Protein AF-A0A645BHZ6-F1 (afdb_monomer_lite)

Structure (mmCIF, N/CA/C/O backbone):
data_AF-A0A645BHZ6-F1
#
_entry.id   AF-A0A645BHZ6-F1
#
loop_
_atom_site.group_PDB
_atom_site.id
_atom_site.type_symbol
_atom_site.label_atom_id
_atom_site.label_alt_id
_atom_site.label_comp_id
_atom_site.label_asym_id
_atom_site.label_entity_id
_atom_site.label_seq_id
_atom_site.pdbx_PDB_ins_code
_atom_site.Cartn_x
_atom_site.Cartn_y
_atom_site.Cartn_z
_atom_site.occupancy
_atom_site.B_iso_or_equiv
_atom_site.auth_seq_id
_atom_site.auth_comp_id
_atom_site.auth_asym_id
_atom_site.auth_atom_id
_atom_site.pdbx_PDB_model_num
ATOM 1 N N . MET A 1 1 ? -2.224 8.782 -6.705 1.00 90.38 1 MET A N 1
ATOM 2 C CA . MET A 1 1 ? -3.698 8.756 -6.852 1.00 90.38 1 MET A CA 1
ATOM 3 C C . MET A 1 1 ? -4.355 9.277 -5.586 1.00 90.38 1 MET A C 1
ATOM 5 O O . MET A 1 1 ? -3.813 9.060 -4.504 1.00 90.38 1 MET A O 1
ATOM 9 N N . THR A 1 2 ? -5.483 9.970 -5.728 1.00 96.31 2 THR A N 1
ATOM 10 C CA . THR A 1 2 ? -6.276 10.497 -4.608 1.00 96.31 2 THR A CA 1
ATOM 11 C C . THR A 1 2 ? -7.306 9.460 -4.171 1.00 96.31 2 THR A C 1
ATOM 13 O O . THR A 1 2 ? -8.053 8.956 -5.004 1.00 96.31 2 THR A O 1
ATOM 16 N N . VAL A 1 3 ? -7.321 9.147 -2.876 1.00 96.69 3 VAL A N 1
ATOM 17 C CA . VAL A 1 3 ? -8.318 8.286 -2.220 1.00 96.69 3 VAL A CA 1
ATOM 18 C C . VAL A 1 3 ? -9.524 9.124 -1.801 1.00 96.69 3 VAL A C 1
ATOM 20 O O . VAL A 1 3 ? -10.658 8.746 -2.071 1.00 96.69 3 VAL A O 1
ATOM 23 N N . ASP A 1 4 ? -9.265 10.280 -1.184 1.00 95.88 4 ASP A N 1
ATOM 24 C CA . ASP A 1 4 ? -10.286 11.215 -0.707 1.00 95.88 4 ASP A CA 1
ATOM 25 C C . ASP A 1 4 ? -9.874 12.661 -1.035 1.00 95.88 4 ASP A C 1
ATOM 27 O O . ASP A 1 4 ? -8.911 13.166 -0.457 1.00 95.88 4 ASP A O 1
ATOM 31 N N . PRO A 1 5 ? -10.579 13.368 -1.933 1.00 95.19 5 PRO A N 1
ATOM 32 C CA . PRO A 1 5 ? -10.293 14.770 -2.234 1.00 95.19 5 PRO A CA 1
ATOM 33 C C . PRO A 1 5 ? -10.401 15.714 -1.025 1.00 95.19 5 PRO A C 1
ATOM 35 O O . PRO A 1 5 ? -9.791 16.782 -1.041 1.00 95.19 5 PRO A O 1
ATOM 38 N N . ALA A 1 6 ? -11.162 15.338 0.008 1.00 96.50 6 ALA A N 1
ATOM 39 C CA . ALA A 1 6 ? -11.290 16.069 1.268 1.00 96.50 6 ALA A CA 1
ATOM 40 C C . ALA A 1 6 ? -10.309 15.582 2.355 1.00 96.50 6 ALA A C 1
ATOM 42 O O . ALA A 1 6 ? -10.368 16.048 3.494 1.00 96.50 6 ALA A O 1
ATOM 43 N N . GLY A 1 7 ? -9.412 14.653 2.011 1.00 95.25 7 GLY A N 1
ATOM 44 C CA . GLY A 1 7 ? -8.464 14.045 2.935 1.00 95.25 7 GLY A CA 1
ATOM 45 C C . GLY A 1 7 ? -7.296 14.959 3.342 1.00 95.25 7 GLY A C 1
ATOM 46 O O . GLY A 1 7 ? -7.216 16.125 2.944 1.00 95.25 7 GLY A O 1
ATOM 47 N N . PRO A 1 8 ? -6.342 14.431 4.130 1.00 95.69 8 PRO A N 1
ATOM 48 C CA . PRO A 1 8 ? -5.216 15.201 4.658 1.00 95.69 8 PRO A CA 1
ATOM 49 C C . PRO A 1 8 ? -4.303 15.762 3.552 1.00 95.69 8 PRO A C 1
ATOM 51 O O . PRO A 1 8 ? -4.199 15.169 2.472 1.00 95.69 8 PRO A O 1
ATOM 54 N N . PRO A 1 9 ? -3.600 16.883 3.804 1.00 96.56 9 PRO A N 1
ATOM 55 C CA . PRO A 1 9 ? -2.666 17.458 2.841 1.00 96.56 9 PRO A CA 1
ATOM 56 C C . PRO A 1 9 ? -1.492 16.507 2.583 1.00 96.56 9 PRO A C 1
ATOM 58 O O . PRO A 1 9 ? -0.951 15.894 3.501 1.00 96.56 9 PRO A O 1
ATOM 61 N N . CYS A 1 10 ? -1.065 16.408 1.328 1.00 95.69 10 CYS A N 1
ATOM 62 C CA . CYS A 1 10 ? 0.053 15.569 0.914 1.00 95.69 10 CYS A CA 1
ATOM 63 C C . CYS A 1 10 ? 1.274 16.416 0.529 1.00 95.69 10 CYS A C 1
ATOM 65 O O . CYS A 1 10 ? 1.145 17.522 0.005 1.00 95.69 10 CYS A O 1
ATOM 67 N N . ARG A 1 11 ? 2.481 15.863 0.709 1.00 92.88 11 ARG A N 1
ATOM 68 C CA . ARG A 1 11 ? 3.749 16.515 0.326 1.00 92.88 11 ARG A CA 1
ATOM 69 C C . ARG A 1 11 ? 3.852 16.828 -1.169 1.00 92.88 11 ARG A C 1
ATOM 71 O O . ARG A 1 11 ? 4.583 17.737 -1.535 1.00 92.88 11 ARG A O 1
ATOM 78 N N . CYS A 1 12 ? 3.095 16.132 -2.019 1.00 95.25 12 CYS A N 1
ATOM 79 C CA . CYS A 1 12 ? 3.024 16.431 -3.450 1.00 95.25 12 CYS A CA 1
ATOM 80 C C . CYS A 1 12 ? 2.171 17.677 -3.784 1.00 95.25 12 CYS A C 1
ATOM 82 O O . CYS A 1 12 ? 1.997 17.991 -4.956 1.00 95.25 12 CYS A O 1
ATOM 84 N N . GLY A 1 13 ? 1.572 18.344 -2.786 1.00 95.50 13 GLY A N 1
ATOM 85 C CA . GLY A 1 13 ? 0.715 19.527 -2.952 1.00 95.50 13 GLY A CA 1
ATOM 86 C C . GLY A 1 13 ? -0.782 19.237 -3.131 1.00 95.50 13 GLY A C 1
ATOM 87 O O . GLY A 1 13 ? -1.584 20.167 -3.132 1.00 95.50 13 GLY A O 1
ATOM 88 N N . SER A 1 14 ? -1.175 17.966 -3.258 1.00 96.12 14 SER A N 1
ATOM 89 C CA . SER A 1 14 ? -2.582 17.541 -3.351 1.00 96.12 14 SER A CA 1
ATOM 90 C C . SER A 1 14 ? -3.166 17.164 -1.976 1.00 96.12 14 SER A C 1
ATOM 92 O O . SER A 1 14 ? -2.503 17.315 -0.950 1.00 96.12 14 SER A O 1
ATOM 94 N N . HIS A 1 15 ? -4.404 16.664 -1.951 1.00 97.56 15 HIS A N 1
ATOM 95 C CA . HIS A 1 15 ? -5.125 16.222 -0.752 1.00 97.56 15 HIS A CA 1
ATOM 96 C C . HIS A 1 15 ? -5.563 14.758 -0.870 1.00 97.56 15 HIS A C 1
ATOM 98 O O . HIS A 1 15 ? -5.854 14.269 -1.965 1.00 97.56 15 HIS A O 1
ATOM 104 N N . GLY A 1 16 ? -5.530 14.059 0.269 1.00 96.75 16 GLY A N 1
ATOM 105 C CA . GLY A 1 16 ? -5.897 12.654 0.448 1.00 96.75 16 GLY A CA 1
ATOM 106 C C . GLY A 1 16 ? -5.300 11.708 -0.585 1.00 96.75 16 GLY A C 1
ATOM 107 O O . GLY A 1 16 ? -5.967 10.793 -1.068 1.00 96.75 16 GLY A O 1
ATOM 108 N N . CYS A 1 17 ? -4.031 11.922 -0.930 1.00 98.06 17 CYS A N 1
ATOM 109 C CA . CYS A 1 17 ? -3.251 10.961 -1.699 1.00 98.06 17 CYS A CA 1
ATOM 110 C C . CYS A 1 17 ? -3.165 9.624 -0.958 1.00 98.06 17 CYS A C 1
ATOM 112 O O . CYS A 1 17 ? -3.096 9.608 0.267 1.00 98.06 17 CYS A O 1
ATOM 114 N N . LEU A 1 18 ? -3.072 8.520 -1.700 1.00 97.56 18 LEU A N 1
ATOM 115 C CA . LEU A 1 18 ? -2.921 7.175 -1.135 1.00 97.56 18 LEU A CA 1
ATOM 116 C C . LEU A 1 18 ? -1.768 7.069 -0.117 1.00 97.56 18 LEU A C 1
ATOM 118 O O . LEU A 1 18 ? -1.942 6.464 0.936 1.00 97.56 18 LEU A O 1
ATOM 122 N N . GLU A 1 19 ? -0.645 7.748 -0.373 1.00 97.12 19 GLU A N 1
ATOM 123 C CA . GLU A 1 19 ? 0.502 7.852 0.547 1.00 97.12 19 GLU A CA 1
ATOM 124 C C . GLU A 1 19 ? 0.103 8.311 1.960 1.00 97.12 19 GLU A C 1
ATOM 126 O O . GLU A 1 19 ? 0.707 7.905 2.944 1.00 97.12 19 GLU A O 1
ATOM 131 N N . GLN A 1 20 ? -0.940 9.136 2.090 1.00 97.44 20 GLN A N 1
ATOM 132 C CA . GLN A 1 20 ? -1.406 9.609 3.394 1.00 97.44 20 GLN A CA 1
ATOM 133 C C . GLN A 1 20 ? -2.133 8.544 4.223 1.00 97.44 20 GLN A C 1
ATOM 135 O O . GLN A 1 20 ? -2.405 8.798 5.392 1.00 97.44 20 GLN A O 1
ATOM 140 N N . TYR A 1 21 ? -2.419 7.379 3.646 1.00 96.81 21 TYR A N 1
ATOM 141 C CA . TYR A 1 21 ? -3.101 6.267 4.306 1.00 96.81 21 TYR A CA 1
ATOM 142 C C . TYR A 1 21 ? -2.190 5.048 4.449 1.00 96.81 21 TYR A C 1
ATOM 144 O O . TYR A 1 21 ? -2.203 4.398 5.487 1.00 96.81 21 TYR A O 1
ATOM 152 N N . ILE A 1 22 ? -1.384 4.757 3.423 1.00 96.56 22 ILE A N 1
ATOM 153 C CA . ILE A 1 22 ? -0.536 3.553 3.383 1.00 96.56 22 ILE A CA 1
ATOM 154 C C . ILE A 1 22 ? 0.952 3.844 3.572 1.00 96.56 22 ILE A C 1
ATOM 156 O O . ILE A 1 22 ? 1.738 2.918 3.750 1.00 96.56 22 ILE A O 1
ATOM 160 N N . GLY A 1 23 ? 1.357 5.114 3.498 1.00 95.00 23 GLY A N 1
ATOM 161 C CA . GLY A 1 23 ? 2.746 5.505 3.683 1.00 95.00 23 GLY A CA 1
ATOM 162 C C . GLY A 1 23 ? 3.202 5.175 5.095 1.00 95.00 23 GLY A C 1
ATOM 163 O O . GLY A 1 23 ? 2.457 5.400 6.051 1.00 95.00 23 GLY A O 1
ATOM 164 N N . ARG A 1 24 ? 4.438 4.685 5.247 1.00 95.50 24 ARG A N 1
ATOM 165 C CA . ARG A 1 24 ? 4.989 4.231 6.537 1.00 95.50 24 ARG A CA 1
ATOM 166 C C . ARG A 1 24 ? 4.704 5.217 7.672 1.00 95.50 24 ARG A C 1
ATOM 168 O O . ARG A 1 24 ? 4.192 4.834 8.718 1.00 95.50 24 ARG A O 1
ATOM 175 N N . HIS A 1 25 ? 4.999 6.499 7.457 1.00 94.81 25 HIS A N 1
ATOM 176 C CA . HIS A 1 25 ? 4.782 7.534 8.468 1.00 94.81 25 HIS A CA 1
ATOM 177 C C . HIS A 1 25 ? 3.302 7.689 8.845 1.00 94.81 25 HIS A C 1
ATOM 179 O O . HIS A 1 25 ? 2.970 7.763 10.026 1.00 94.81 25 HIS A O 1
ATOM 185 N N . SER A 1 26 ? 2.415 7.735 7.851 1.00 96.19 26 SER A N 1
ATOM 186 C CA . SER A 1 26 ? 0.974 7.869 8.068 1.00 96.19 26 SER A CA 1
ATOM 187 C C . SER A 1 26 ? 0.386 6.663 8.784 1.00 96.19 26 SER A C 1
ATOM 189 O O . SER A 1 26 ? -0.409 6.826 9.706 1.00 96.19 26 SER A O 1
ATOM 191 N N . LEU A 1 27 ? 0.825 5.467 8.404 1.00 96.75 27 LEU A N 1
ATOM 192 C CA . LEU A 1 27 ? 0.370 4.215 8.982 1.00 96.75 27 LEU A CA 1
ATOM 193 C C . LEU A 1 27 ? 0.796 4.086 10.452 1.00 96.75 27 LEU A C 1
ATOM 195 O O . LEU A 1 27 ? -0.032 3.813 11.319 1.00 96.75 27 LEU A O 1
ATOM 199 N N . LEU A 1 28 ? 2.070 4.361 10.755 1.00 97.94 28 LEU A N 1
ATOM 200 C CA . LEU A 1 28 ? 2.576 4.367 12.132 1.00 97.94 28 LEU A CA 1
ATOM 201 C C . LEU A 1 28 ? 1.872 5.429 12.9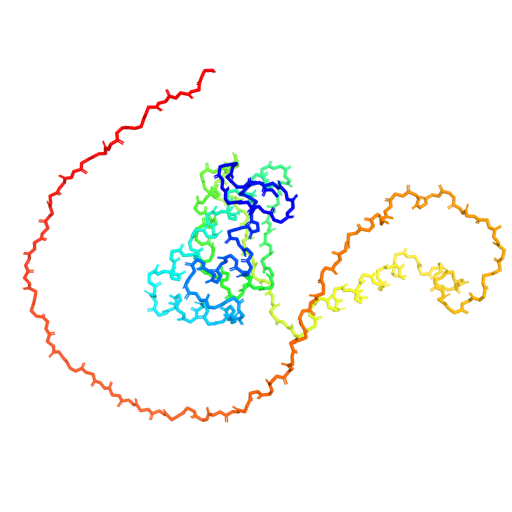81 1.00 97.94 28 LEU A C 1
ATOM 203 O O . LEU A 1 28 ? 1.469 5.148 14.108 1.00 97.94 28 LEU A O 1
ATOM 207 N N . HIS A 1 29 ? 1.672 6.630 12.435 1.00 97.62 29 HIS A N 1
ATOM 208 C CA . HIS A 1 29 ? 0.950 7.694 13.124 1.00 97.62 29 HIS A CA 1
ATOM 209 C C . HIS A 1 29 ? -0.499 7.292 13.437 1.00 97.62 29 HIS A C 1
ATOM 211 O O . HIS A 1 29 ? -0.952 7.474 14.566 1.00 97.62 29 HIS A O 1
ATOM 217 N N . ALA A 1 30 ? -1.220 6.718 12.468 1.00 97.50 30 ALA A N 1
ATOM 218 C CA . ALA A 1 30 ? -2.590 6.242 12.657 1.00 97.50 30 ALA A CA 1
ATOM 219 C C . ALA A 1 30 ? -2.686 5.143 13.729 1.00 97.50 30 ALA A C 1
ATOM 221 O O . ALA A 1 30 ? -3.650 5.113 14.487 1.00 97.50 30 ALA A O 1
ATOM 222 N N . ALA A 1 31 ? -1.655 4.304 13.853 1.00 98.00 31 ALA A N 1
ATOM 223 C CA . ALA A 1 31 ? -1.550 3.277 14.888 1.00 98.00 31 ALA A CA 1
ATOM 224 C C . ALA A 1 31 ? -1.058 3.796 16.259 1.00 98.00 31 ALA A C 1
ATOM 226 O O . ALA A 1 31 ? -0.809 3.005 17.173 1.00 98.00 31 ALA A O 1
ATOM 227 N N . GLY A 1 32 ? -0.860 5.111 16.416 1.00 97.88 32 GLY A N 1
ATOM 228 C CA . GLY A 1 32 ? -0.354 5.707 17.655 1.00 97.88 32 GLY A CA 1
ATOM 229 C C . GLY A 1 32 ? 1.096 5.322 17.972 1.00 97.88 32 GLY A C 1
ATOM 230 O O . GLY A 1 32 ? 1.472 5.224 19.144 1.00 97.88 32 GLY A O 1
ATOM 231 N N . LEU A 1 33 ? 1.905 5.054 16.944 1.00 97.94 33 LEU A N 1
ATOM 232 C CA . LEU A 1 33 ? 3.317 4.706 17.066 1.00 97.94 33 LEU A CA 1
ATOM 233 C C . LEU A 1 33 ? 4.230 5.905 16.758 1.00 97.94 33 LEU A C 1
ATOM 235 O O . LEU A 1 33 ? 3.872 6.785 15.972 1.00 97.94 33 LEU A O 1
ATOM 239 N N . PRO A 1 34 ? 5.442 5.946 17.345 1.00 97.12 34 PRO A N 1
ATOM 240 C CA . PRO A 1 34 ? 6.440 6.950 16.998 1.00 97.12 34 PRO A CA 1
ATOM 241 C C . PRO A 1 34 ? 6.803 6.922 15.500 1.00 97.12 34 PRO A C 1
ATOM 243 O O . PRO A 1 34 ? 6.889 5.838 14.923 1.00 97.12 34 PRO A O 1
ATOM 246 N N . PRO A 1 35 ? 7.149 8.070 14.882 1.00 93.06 35 PRO A N 1
ATOM 247 C CA . PRO A 1 35 ? 7.477 8.159 13.450 1.00 93.06 35 PRO A CA 1
ATOM 248 C C . PRO A 1 35 ? 8.598 7.228 12.972 1.00 93.06 35 PRO A C 1
ATOM 250 O O . PRO A 1 35 ? 8.627 6.827 11.813 1.00 93.06 35 PRO A O 1
ATOM 253 N N . ARG A 1 36 ? 9.540 6.905 13.866 1.00 94.19 36 ARG A N 1
ATOM 254 C CA . ARG A 1 36 ? 10.694 6.038 13.588 1.00 94.19 36 ARG A CA 1
ATOM 255 C C . ARG A 1 36 ? 10.489 4.586 14.018 1.00 94.19 36 ARG A C 1
ATOM 257 O O . ARG A 1 36 ? 11.428 3.803 13.926 1.00 94.19 36 ARG A O 1
ATOM 264 N N . ALA A 1 37 ? 9.298 4.218 14.489 1.00 96.56 37 ALA A N 1
ATOM 265 C CA . ALA A 1 37 ? 9.006 2.832 14.827 1.00 96.56 37 ALA A CA 1
ATOM 266 C C . ALA A 1 37 ? 9.166 1.918 13.599 1.00 96.56 37 ALA A C 1
ATOM 268 O O . ALA A 1 37 ? 9.062 2.349 12.443 1.00 96.56 37 ALA A O 1
ATOM 269 N N . SER A 1 38 ? 9.448 0.646 13.863 1.00 95.06 38 SER A N 1
ATOM 270 C CA . SER A 1 38 ? 9.468 -0.380 12.827 1.00 95.06 38 SER A CA 1
ATOM 271 C C . SER A 1 38 ? 8.041 -0.811 12.496 1.00 95.06 38 SER A C 1
ATOM 273 O O . SER A 1 38 ? 7.185 -0.880 13.380 1.00 95.06 38 SER A O 1
ATOM 275 N N . VAL A 1 39 ? 7.789 -1.170 11.238 1.00 95.69 39 VAL A N 1
ATOM 276 C CA . VAL A 1 39 ? 6.513 -1.777 10.831 1.00 95.69 39 VAL A CA 1
ATOM 277 C C . VAL A 1 39 ? 6.313 -3.150 11.484 1.00 95.69 39 VAL A C 1
ATOM 279 O O . VAL A 1 39 ? 5.182 -3.545 11.740 1.00 95.69 39 VAL A O 1
ATOM 282 N N . HIS A 1 40 ? 7.384 -3.823 11.914 1.00 96.62 40 HIS A N 1
ATOM 283 C CA . HIS A 1 40 ? 7.270 -5.015 12.760 1.00 96.62 40 HIS A CA 1
ATOM 284 C C . HIS A 1 40 ? 6.649 -4.718 14.132 1.00 96.62 40 HIS A C 1
ATOM 286 O O . HIS A 1 40 ? 5.906 -5.536 14.665 1.00 96.62 40 HIS A O 1
ATOM 292 N N . THR A 1 41 ? 6.899 -3.534 14.704 1.00 98.00 41 THR A N 1
ATOM 293 C CA . THR A 1 41 ? 6.239 -3.111 15.949 1.00 98.00 41 THR A CA 1
ATOM 294 C C . THR A 1 41 ? 4.744 -2.893 15.731 1.00 98.00 41 THR A C 1
ATOM 296 O O . THR A 1 41 ? 3.944 -3.229 16.601 1.00 98.00 41 THR A O 1
ATOM 299 N N . LEU A 1 42 ? 4.364 -2.352 14.569 1.00 98.31 42 LEU A N 1
ATOM 300 C CA . LEU A 1 42 ? 2.962 -2.251 14.172 1.00 98.31 42 LEU A CA 1
ATOM 301 C C . LEU A 1 42 ? 2.329 -3.636 14.043 1.00 98.31 42 LEU A C 1
ATOM 303 O O . LEU A 1 42 ? 1.287 -3.867 14.649 1.00 98.31 42 LEU A O 1
ATOM 307 N N . LEU A 1 43 ? 2.974 -4.552 13.317 1.00 98.38 43 LEU A N 1
ATOM 308 C CA . LEU A 1 43 ? 2.488 -5.920 13.148 1.00 98.38 43 LEU A CA 1
ATOM 309 C C . LEU A 1 43 ? 2.240 -6.596 14.501 1.00 98.38 43 LEU A C 1
ATOM 311 O O . LEU A 1 43 ? 1.138 -7.073 14.738 1.00 98.38 43 LEU A O 1
ATOM 315 N N . GLY A 1 44 ? 3.200 -6.525 15.429 1.00 98.44 44 GLY A N 1
ATOM 316 C CA . GLY A 1 44 ? 3.030 -7.106 16.763 1.00 98.44 44 GLY A CA 1
ATOM 317 C C . GLY A 1 44 ? 1.829 -6.538 17.534 1.00 98.44 44 GLY A C 1
ATOM 318 O O . GLY A 1 44 ? 1.166 -7.272 18.261 1.00 98.44 44 GLY A O 1
ATOM 319 N N . ARG A 1 45 ? 1.492 -5.251 17.349 1.00 98.44 45 ARG A N 1
ATOM 320 C CA . ARG A 1 45 ? 0.279 -4.657 17.942 1.00 98.44 45 ARG A CA 1
ATOM 321 C C . ARG A 1 45 ? -1.006 -5.145 17.279 1.00 98.44 45 ARG A C 1
ATOM 323 O O . ARG A 1 45 ? -2.000 -5.363 17.971 1.00 98.44 45 ARG A O 1
ATOM 330 N N . VAL A 1 46 ? -0.992 -5.312 15.958 1.00 98.50 46 VAL A N 1
ATOM 331 C CA . VAL A 1 46 ? -2.130 -5.862 15.207 1.00 98.50 46 VAL A CA 1
ATOM 332 C C . VAL A 1 46 ? -2.395 -7.298 15.651 1.00 98.50 46 VAL A C 1
ATOM 334 O O . VAL A 1 46 ? -3.525 -7.631 15.996 1.00 98.50 46 VAL A O 1
ATOM 337 N N . GLU A 1 47 ? -1.350 -8.120 15.738 1.00 98.25 47 GLU A N 1
ATOM 338 C CA . GLU A 1 47 ? -1.433 -9.512 16.194 1.00 98.25 47 GLU A CA 1
ATOM 339 C C . GLU A 1 47 ? -1.863 -9.626 17.663 1.00 98.25 47 GLU A C 1
ATOM 341 O O . GLU A 1 47 ? -2.574 -10.564 18.022 1.00 98.25 47 GLU A O 1
ATOM 346 N N . SER A 1 48 ? -1.515 -8.651 18.514 1.00 98.06 48 SER A N 1
ATOM 347 C CA . SER A 1 48 ? -2.021 -8.590 19.892 1.00 98.06 48 SER A CA 1
ATOM 348 C C . SER A 1 48 ? -3.461 -8.069 20.007 1.00 98.06 48 SER A C 1
ATOM 350 O O . SER A 1 48 ? -3.983 -7.971 21.116 1.00 98.06 48 SER A O 1
ATOM 352 N N . GLY A 1 49 ? -4.098 -7.694 18.893 1.00 98.06 49 GLY A N 1
ATOM 353 C CA . GLY A 1 49 ? -5.466 -7.180 18.868 1.00 98.06 49 GLY A CA 1
ATOM 354 C C . GLY A 1 49 ? -5.613 -5.750 19.395 1.00 98.06 49 GLY A C 1
ATOM 355 O O . GLY A 1 49 ? -6.690 -5.395 19.873 1.00 98.06 49 GLY A O 1
ATOM 356 N N . ASP A 1 50 ? -4.560 -4.923 19.332 1.00 98.56 50 ASP A N 1
ATOM 357 C CA . ASP A 1 50 ? -4.653 -3.498 19.676 1.00 98.56 50 ASP A CA 1
ATOM 358 C C . ASP A 1 50 ? -5.669 -2.816 18.739 1.00 98.56 50 ASP A C 1
ATOM 360 O O . ASP A 1 50 ? -5.427 -2.745 17.527 1.00 98.56 50 ASP A O 1
ATOM 364 N N . PRO A 1 51 ? -6.786 -2.273 19.262 1.00 98.50 51 PRO A N 1
ATOM 365 C CA . PRO A 1 51 ? -7.848 -1.725 18.424 1.00 98.50 51 PRO A CA 1
ATOM 366 C C . PRO A 1 51 ? -7.392 -0.573 17.525 1.00 98.50 51 PRO A C 1
ATOM 368 O O . PRO A 1 51 ? -7.912 -0.414 16.424 1.00 98.50 51 PRO A O 1
ATOM 371 N N . THR A 1 52 ? -6.421 0.226 17.973 1.00 98.50 52 THR A N 1
ATOM 372 C CA . THR A 1 52 ? -5.911 1.376 17.212 1.00 98.50 52 THR A CA 1
ATOM 373 C C . THR A 1 52 ? -5.064 0.896 16.039 1.00 98.50 52 THR A C 1
ATOM 375 O O . THR A 1 52 ? -5.208 1.388 14.922 1.00 98.50 52 THR A O 1
ATOM 378 N N . ALA A 1 53 ? -4.199 -0.092 16.277 1.00 98.44 53 ALA A N 1
ATOM 379 C CA . ALA A 1 53 ? -3.348 -0.667 15.240 1.00 98.44 53 ALA A CA 1
ATOM 380 C C . ALA A 1 53 ? -4.166 -1.432 14.189 1.00 98.44 53 ALA A C 1
ATOM 382 O O . ALA A 1 53 ? -3.940 -1.253 12.992 1.00 98.44 53 ALA A O 1
ATOM 383 N N . VAL A 1 54 ? -5.145 -2.230 14.631 1.00 98.62 54 VAL A N 1
ATOM 384 C CA . VAL A 1 54 ? -6.061 -2.959 13.742 1.00 98.62 54 VAL A CA 1
ATOM 385 C C . VAL A 1 54 ? -6.833 -1.982 12.856 1.00 98.62 54 VAL A C 1
ATOM 387 O O . VAL A 1 54 ? -6.779 -2.110 11.636 1.00 98.62 54 VAL A O 1
ATOM 390 N N . GLN A 1 55 ? -7.452 -0.946 13.436 1.00 98.56 55 GLN A N 1
ATOM 391 C CA . GLN A 1 55 ? -8.186 0.063 12.660 1.00 98.56 55 GLN A CA 1
ATOM 392 C C . GLN A 1 55 ? -7.293 0.804 11.658 1.00 98.56 55 GLN A C 1
ATOM 394 O O . GLN A 1 55 ? -7.733 1.099 10.548 1.00 98.56 55 GLN A O 1
ATOM 399 N N . ALA A 1 56 ? -6.041 1.099 12.019 1.00 98.38 56 ALA A N 1
ATOM 400 C CA . ALA A 1 56 ? -5.099 1.749 11.112 1.00 98.38 56 ALA A CA 1
ATOM 401 C C . ALA A 1 56 ? -4.787 0.876 9.883 1.00 98.38 56 ALA A C 1
ATOM 403 O O . ALA A 1 56 ? -4.803 1.374 8.756 1.00 98.38 56 ALA A O 1
ATOM 404 N N . VAL A 1 57 ? -4.540 -0.422 10.086 1.00 98.50 57 VAL A N 1
ATOM 405 C CA . VAL A 1 57 ? -4.253 -1.367 8.995 1.00 98.50 57 VAL A CA 1
ATOM 406 C C . VAL A 1 57 ? -5.497 -1.657 8.155 1.00 98.50 57 VAL A C 1
ATOM 408 O O . VAL A 1 57 ? -5.402 -1.677 6.928 1.00 98.50 57 VAL A O 1
ATOM 411 N N . GLU A 1 58 ? -6.670 -1.794 8.773 1.00 98.50 58 GLU A N 1
ATOM 412 C CA . GLU A 1 58 ? -7.938 -1.934 8.051 1.00 98.50 58 GLU A CA 1
ATOM 413 C C . GLU A 1 58 ? -8.205 -0.717 7.157 1.00 98.50 58 GLU A C 1
ATOM 415 O O . GLU A 1 58 ? -8.436 -0.867 5.956 1.00 98.50 58 GLU A O 1
ATOM 420 N N . ALA A 1 59 ? -8.092 0.500 7.702 1.00 98.00 59 ALA A N 1
ATOM 421 C CA . ALA A 1 59 ? -8.273 1.733 6.940 1.00 98.00 59 ALA A CA 1
ATOM 422 C C . ALA A 1 59 ? -7.272 1.853 5.778 1.00 98.00 59 ALA A C 1
ATOM 424 O O . ALA A 1 59 ? -7.645 2.268 4.677 1.00 98.00 59 ALA A O 1
ATOM 425 N N . ALA A 1 60 ? -6.016 1.453 5.993 1.00 98.06 60 ALA A N 1
ATOM 426 C CA . ALA A 1 60 ? -5.001 1.410 4.946 1.00 98.06 60 ALA A CA 1
ATOM 427 C C . ALA A 1 60 ? -5.364 0.412 3.835 1.00 98.06 60 ALA A C 1
ATOM 429 O O . ALA A 1 60 ? -5.252 0.739 2.652 1.00 98.06 60 ALA A O 1
ATOM 430 N N . GLY A 1 61 ? -5.850 -0.778 4.197 1.00 98.06 61 GLY A N 1
ATOM 431 C CA . GLY A 1 61 ? -6.293 -1.787 3.241 1.00 98.06 61 GLY A CA 1
ATOM 432 C C . GLY A 1 61 ? -7.521 -1.348 2.434 1.00 98.06 61 GLY A C 1
ATOM 433 O O . GLY A 1 61 ? -7.536 -1.534 1.218 1.00 98.06 61 GLY A O 1
ATOM 434 N N . HIS A 1 62 ? -8.490 -0.667 3.056 1.00 98.19 62 HIS A N 1
ATOM 435 C CA . HIS A 1 62 ? -9.620 -0.053 2.346 1.00 98.19 62 HIS A CA 1
ATOM 436 C C . HIS A 1 62 ? -9.169 1.065 1.387 1.00 98.19 62 HIS A C 1
ATOM 438 O O . HIS A 1 62 ? -9.587 1.131 0.228 1.00 98.19 62 HIS A O 1
ATOM 444 N N . ALA A 1 63 ? -8.261 1.939 1.823 1.00 97.94 63 ALA A N 1
ATOM 445 C CA . ALA A 1 63 ? -7.711 2.980 0.956 1.00 97.94 63 ALA A CA 1
ATOM 446 C C . ALA A 1 63 ? -6.978 2.381 -0.259 1.00 97.94 63 ALA A C 1
ATOM 448 O O . ALA A 1 63 ? -7.166 2.835 -1.394 1.00 97.94 63 ALA A O 1
ATOM 449 N N . LEU A 1 64 ? -6.183 1.332 -0.031 1.00 97.81 64 LEU A N 1
ATOM 450 C CA . LEU A 1 64 ? -5.449 0.626 -1.072 1.00 97.81 64 LEU A CA 1
ATOM 451 C C . LEU A 1 64 ? -6.390 -0.098 -2.042 1.00 97.81 64 LEU A C 1
ATOM 453 O O . LEU A 1 64 ? -6.274 0.090 -3.252 1.00 97.81 64 LEU A O 1
ATOM 457 N N . GLY A 1 65 ? -7.359 -0.862 -1.533 1.00 96.69 65 GLY A N 1
ATOM 458 C CA . GLY A 1 65 ? -8.345 -1.576 -2.345 1.00 96.69 65 GLY A CA 1
ATOM 459 C C . GLY A 1 65 ? -9.194 -0.642 -3.209 1.00 96.69 65 GLY A C 1
ATOM 460 O O . GLY A 1 65 ? -9.414 -0.928 -4.387 1.00 96.69 65 GLY A O 1
ATOM 461 N N . SER A 1 66 ? -9.586 0.521 -2.680 1.00 96.56 66 SER A N 1
ATOM 462 C CA . SER A 1 66 ? -10.304 1.563 -3.426 1.00 96.56 66 SER A CA 1
ATOM 463 C C . SER A 1 66 ? -9.532 2.030 -4.665 1.00 96.56 66 SER A C 1
ATOM 465 O O . SER A 1 66 ? -10.085 2.085 -5.767 1.00 96.56 66 SER A O 1
ATOM 467 N N . VAL A 1 67 ? -8.234 2.310 -4.507 1.00 96.88 67 VAL A N 1
ATOM 468 C CA . VAL A 1 67 ? -7.369 2.761 -5.606 1.00 96.88 67 VAL A CA 1
ATOM 469 C C . VAL A 1 67 ? -7.056 1.623 -6.577 1.00 96.88 67 VAL A C 1
ATOM 471 O O . VAL A 1 67 ? -7.186 1.804 -7.790 1.00 96.88 67 VAL A O 1
ATOM 474 N N . LEU A 1 68 ? -6.684 0.447 -6.063 1.00 96.00 68 LEU A N 1
ATOM 475 C CA . LEU A 1 68 ? -6.321 -0.706 -6.889 1.00 96.00 68 LEU A CA 1
ATOM 476 C C . LEU A 1 68 ? -7.493 -1.208 -7.729 1.00 96.00 68 LEU A C 1
ATOM 478 O O . LEU A 1 68 ? -7.278 -1.606 -8.867 1.00 96.00 68 LEU A O 1
ATOM 482 N N . SER A 1 69 ? -8.728 -1.108 -7.236 1.00 95.06 69 SER A N 1
ATOM 483 C CA . SER A 1 69 ? -9.915 -1.453 -8.028 1.00 95.06 69 SER A CA 1
ATOM 484 C C . SER A 1 69 ? -10.003 -0.637 -9.321 1.00 95.06 69 SER A C 1
ATOM 486 O O . SER A 1 69 ? -10.323 -1.175 -10.377 1.00 95.06 69 SER A O 1
ATOM 488 N N . GLY A 1 70 ? -9.673 0.659 -9.265 1.00 94.25 70 GLY A N 1
ATOM 489 C CA . GLY A 1 70 ? -9.629 1.511 -10.454 1.00 94.25 70 GLY A CA 1
ATOM 490 C C . GLY A 1 70 ? -8.540 1.087 -11.442 1.00 94.25 70 GLY A C 1
ATOM 491 O O . GLY A 1 70 ? -8.784 1.056 -12.646 1.00 94.25 70 GLY A O 1
ATOM 492 N N . VAL A 1 71 ? -7.362 0.715 -10.933 1.00 95.19 71 VAL A N 1
ATOM 493 C CA . VAL A 1 71 ? -6.242 0.226 -11.754 1.00 95.19 71 VAL A CA 1
ATOM 494 C C . VAL A 1 71 ? -6.599 -1.097 -12.432 1.00 95.19 71 VAL A C 1
ATOM 496 O O . VAL A 1 71 ? -6.406 -1.238 -13.635 1.00 95.19 71 VAL A O 1
ATOM 499 N N . VAL A 1 72 ? -7.168 -2.042 -11.685 1.00 94.62 72 VAL A N 1
ATOM 500 C CA . VAL A 1 72 ? -7.571 -3.360 -12.195 1.00 94.62 72 VAL A CA 1
ATOM 501 C C . VAL A 1 72 ? -8.663 -3.224 -13.250 1.00 94.62 72 VAL A C 1
ATOM 503 O O . VAL A 1 72 ? -8.540 -3.812 -14.316 1.00 94.62 72 VAL A O 1
ATOM 506 N N . ASN A 1 73 ? -9.678 -2.388 -13.020 1.00 93.31 73 ASN A N 1
ATOM 507 C CA . ASN A 1 73 ? -10.722 -2.131 -14.017 1.00 93.31 73 ASN A CA 1
ATOM 508 C C . ASN A 1 73 ? -10.172 -1.549 -15.333 1.00 93.31 73 ASN A C 1
ATOM 510 O O . ASN A 1 73 ? -10.789 -1.731 -16.380 1.00 93.31 73 ASN A O 1
ATOM 514 N N . LEU A 1 74 ? -9.051 -0.821 -15.285 1.00 94.62 74 LEU A N 1
ATOM 515 C CA . LEU A 1 74 ? -8.442 -0.208 -16.466 1.00 94.62 74 LEU A CA 1
ATOM 516 C C . LEU A 1 74 ? -7.475 -1.149 -17.193 1.00 94.62 74 LEU A C 1
ATOM 518 O O . LEU A 1 74 ? -7.394 -1.105 -18.418 1.00 94.62 74 LEU A O 1
ATOM 522 N N . LEU A 1 75 ? -6.715 -1.946 -16.442 1.00 94.94 75 LEU A N 1
ATOM 523 C CA . LEU A 1 75 ? -5.570 -2.702 -16.955 1.00 94.94 75 LEU A CA 1
ATOM 524 C C . LEU A 1 75 ? -5.775 -4.223 -16.976 1.00 94.94 75 LEU A C 1
ATOM 526 O O . LEU A 1 75 ? -4.923 -4.914 -17.523 1.00 94.94 75 LEU A O 1
ATOM 530 N N . ASP A 1 76 ? -6.862 -4.734 -16.391 1.00 92.00 76 ASP A N 1
ATOM 531 C CA . ASP A 1 76 ? -7.175 -6.168 -16.282 1.00 92.00 76 ASP A CA 1
ATOM 532 C C . ASP A 1 76 ? -6.006 -6.990 -15.705 1.00 92.00 76 ASP A C 1
ATOM 534 O O . ASP A 1 76 ? -5.520 -7.962 -16.284 1.00 92.00 76 ASP A O 1
ATOM 538 N N . LEU A 1 77 ? -5.482 -6.536 -14.560 1.00 92.00 77 LEU A N 1
ATOM 539 C CA . LEU A 1 77 ? -4.336 -7.173 -13.911 1.00 92.00 77 LEU A CA 1
ATOM 540 C C . LEU A 1 77 ? -4.779 -8.435 -13.157 1.00 92.00 77 LEU A C 1
ATOM 54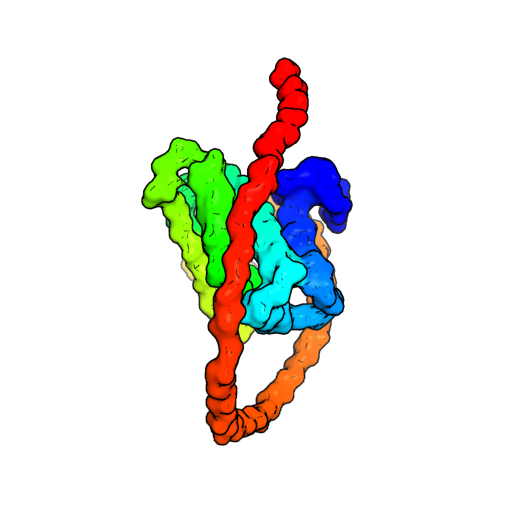2 O O . LEU A 1 77 ? -5.662 -8.322 -12.310 1.00 92.00 77 LEU A O 1
ATOM 546 N N . PRO A 1 78 ? -4.135 -9.601 -13.369 1.00 91.75 78 PRO A N 1
ATOM 547 C CA . PRO A 1 78 ? -4.487 -10.842 -12.672 1.00 91.75 78 PRO A CA 1
ATOM 548 C C . PRO A 1 78 ? -3.820 -10.985 -11.295 1.00 91.75 78 PRO A C 1
ATOM 550 O O . PRO A 1 78 ? -4.255 -11.793 -10.474 1.00 91.75 78 PRO A O 1
ATOM 553 N N . THR A 1 79 ? -2.755 -10.225 -11.028 1.00 95.00 79 THR A N 1
ATOM 554 C CA . THR A 1 79 ? -1.949 -10.358 -9.809 1.00 95.00 79 THR A CA 1
ATOM 555 C C . THR A 1 79 ? -1.477 -8.995 -9.321 1.00 95.00 79 THR A C 1
ATOM 557 O O . THR A 1 79 ? -1.050 -8.150 -10.108 1.00 95.00 79 THR A O 1
ATOM 560 N N . LEU A 1 80 ? -1.522 -8.799 -8.006 1.00 95.31 80 LEU A N 1
ATOM 561 C CA . LEU A 1 80 ? -1.092 -7.594 -7.308 1.00 95.31 80 LEU A CA 1
ATOM 562 C C . LEU A 1 80 ? -0.027 -7.969 -6.282 1.00 95.31 80 LEU A C 1
ATOM 564 O O . LEU A 1 80 ? -0.323 -8.644 -5.303 1.00 95.31 80 LEU A O 1
ATOM 568 N N . VAL A 1 81 ? 1.211 -7.527 -6.488 1.00 95.81 81 VAL A N 1
ATOM 569 C CA . VAL A 1 81 ? 2.323 -7.849 -5.585 1.00 95.81 81 VAL A CA 1
ATOM 570 C C . VAL A 1 81 ? 2.547 -6.701 -4.600 1.00 95.81 81 VAL A C 1
ATOM 572 O O . VAL A 1 81 ? 2.843 -5.580 -5.009 1.00 95.81 81 VAL A O 1
ATOM 575 N N . LEU A 1 82 ? 2.427 -6.973 -3.300 1.00 95.44 82 LEU A N 1
ATOM 576 C CA . LEU A 1 82 ? 2.716 -6.023 -2.225 1.00 95.44 82 LEU A CA 1
ATOM 577 C C . LEU A 1 82 ? 4.156 -6.204 -1.750 1.00 95.44 82 LEU A C 1
ATOM 579 O O . LEU A 1 82 ? 4.527 -7.287 -1.305 1.00 95.44 82 LEU A O 1
ATOM 583 N N . GLY A 1 83 ? 4.961 -5.147 -1.845 1.00 92.75 83 GLY A N 1
ATOM 584 C CA . GLY A 1 83 ? 6.365 -5.140 -1.431 1.00 92.75 83 GLY A CA 1
ATOM 585 C C . GLY A 1 83 ? 6.654 -4.217 -0.247 1.00 92.75 83 GLY A C 1
ATOM 586 O O . GLY A 1 83 ? 5.803 -3.436 0.180 1.00 92.75 83 GLY A O 1
ATOM 587 N N . GLY A 1 84 ? 7.887 -4.300 0.262 1.00 91.00 84 GLY A N 1
ATOM 588 C CA . GLY A 1 84 ? 8.382 -3.446 1.345 1.00 91.00 84 GLY A CA 1
ATOM 589 C C . GLY A 1 84 ? 7.566 -3.583 2.630 1.00 91.00 84 GLY A C 1
ATOM 590 O O . GLY A 1 84 ? 7.125 -4.674 2.984 1.00 91.00 84 GLY A O 1
ATOM 591 N N . ASP A 1 85 ? 7.324 -2.460 3.304 1.00 92.69 85 ASP A N 1
ATOM 592 C CA . ASP A 1 85 ? 6.558 -2.403 4.555 1.00 92.69 85 ASP A CA 1
ATOM 593 C C . ASP A 1 85 ? 5.145 -2.999 4.435 1.00 92.69 85 ASP A C 1
ATOM 595 O O . ASP A 1 85 ? 4.633 -3.585 5.387 1.00 92.69 85 ASP A O 1
ATOM 599 N N . LEU A 1 86 ? 4.513 -2.909 3.260 1.00 95.12 86 LEU A N 1
ATOM 600 C CA . LEU A 1 86 ? 3.188 -3.495 3.039 1.00 95.12 86 LEU A CA 1
ATOM 601 C C . LEU A 1 86 ? 3.227 -5.021 2.977 1.00 95.12 86 LEU A C 1
ATOM 603 O O . LEU A 1 86 ? 2.231 -5.653 3.311 1.00 95.12 86 LEU A O 1
ATOM 607 N N . ALA A 1 87 ? 4.353 -5.621 2.579 1.00 95.25 87 ALA A N 1
ATOM 608 C CA . ALA A 1 87 ? 4.517 -7.070 2.631 1.00 95.25 87 ALA A CA 1
ATOM 609 C C . ALA A 1 87 ? 4.541 -7.572 4.084 1.00 95.25 87 ALA A C 1
ATOM 611 O O . ALA A 1 87 ? 3.972 -8.623 4.366 1.00 95.25 87 ALA A O 1
ATOM 612 N N . VAL A 1 88 ? 5.125 -6.796 5.010 1.00 95.44 88 VAL A N 1
ATOM 613 C CA . VAL A 1 88 ? 5.216 -7.139 6.444 1.00 95.44 88 VAL A CA 1
ATOM 614 C C . VAL A 1 88 ? 3.832 -7.299 7.070 1.00 95.44 88 VAL A C 1
ATOM 616 O O . VAL A 1 88 ? 3.583 -8.269 7.774 1.00 95.44 88 VAL A O 1
ATOM 619 N N . ILE A 1 89 ? 2.922 -6.363 6.801 1.00 96.56 89 ILE A N 1
ATOM 620 C CA . ILE A 1 89 ? 1.544 -6.385 7.327 1.00 96.56 89 ILE A CA 1
ATOM 621 C C . ILE A 1 89 ? 0.532 -6.967 6.333 1.00 96.56 89 ILE A C 1
ATOM 623 O O . ILE A 1 89 ? -0.678 -6.893 6.549 1.00 96.56 89 ILE A O 1
ATOM 627 N N . GLY A 1 90 ? 1.015 -7.516 5.221 1.00 95.94 90 GLY A N 1
ATOM 628 C CA . GLY A 1 90 ? 0.207 -7.797 4.042 1.00 95.94 90 GLY A CA 1
ATOM 629 C C . GLY A 1 90 ? -0.916 -8.793 4.284 1.00 95.94 90 GLY A C 1
ATOM 630 O O . GLY A 1 90 ? -1.983 -8.658 3.689 1.00 95.94 90 GLY A O 1
ATOM 631 N N . GLU A 1 91 ? -0.724 -9.733 5.209 1.00 97.06 91 GLU A N 1
ATOM 632 C CA . GLU A 1 91 ? -1.754 -10.711 5.559 1.00 97.06 91 GLU A CA 1
ATOM 633 C C . GLU A 1 91 ? -3.015 -10.043 6.126 1.00 97.06 91 GLU A C 1
ATOM 635 O O . GLU A 1 91 ? -4.133 -10.414 5.774 1.00 97.06 91 GLU A O 1
ATOM 640 N N . HIS A 1 92 ? -2.848 -8.965 6.895 1.00 97.94 92 HIS A N 1
ATOM 641 C CA . HIS A 1 92 ? -3.952 -8.178 7.444 1.00 97.94 92 HIS A CA 1
ATOM 642 C C . HIS A 1 92 ? -4.557 -7.190 6.434 1.00 97.94 92 HIS A C 1
ATOM 644 O O . HIS A 1 92 ? -5.664 -6.699 6.642 1.00 97.94 92 HIS A O 1
ATOM 650 N N . LEU A 1 93 ? -3.869 -6.912 5.323 1.00 97.88 93 LEU A N 1
ATOM 651 C CA . LEU A 1 93 ? -4.369 -6.039 4.256 1.00 97.88 93 LEU A CA 1
ATOM 652 C C . LEU A 1 93 ? -5.243 -6.783 3.241 1.00 97.88 93 LEU A C 1
ATOM 654 O O . LEU A 1 93 ? -6.109 -6.168 2.619 1.00 97.88 93 LEU A O 1
ATOM 658 N N . ARG A 1 94 ? -5.044 -8.097 3.071 1.00 96.75 94 ARG A N 1
ATOM 659 C CA . ARG A 1 94 ? -5.752 -8.914 2.068 1.00 96.75 94 ARG A CA 1
ATOM 660 C C . ARG A 1 94 ? -7.267 -8.784 2.163 1.00 96.75 94 ARG A C 1
ATOM 662 O O . ARG A 1 94 ? -7.916 -8.529 1.152 1.00 96.75 94 ARG A O 1
ATOM 669 N N . ALA A 1 95 ? -7.824 -8.958 3.360 1.00 95.88 95 ALA A N 1
ATOM 670 C CA . ALA A 1 95 ? -9.271 -8.946 3.553 1.00 95.88 95 ALA A CA 1
ATOM 671 C C . ALA A 1 95 ? -9.895 -7.559 3.278 1.00 95.88 95 ALA A C 1
ATOM 673 O O . ALA A 1 95 ? -10.814 -7.503 2.462 1.00 95.88 95 ALA A O 1
ATOM 674 N N . PRO A 1 96 ? -9.387 -6.439 3.834 1.00 97.50 96 PRO A N 1
ATOM 675 C CA . PRO A 1 96 ? -9.886 -5.105 3.485 1.00 97.50 96 PRO A CA 1
ATOM 676 C C . PRO A 1 96 ? -9.729 -4.745 1.997 1.00 97.50 96 PRO A C 1
ATOM 678 O O . PRO A 1 96 ? -10.623 -4.135 1.412 1.00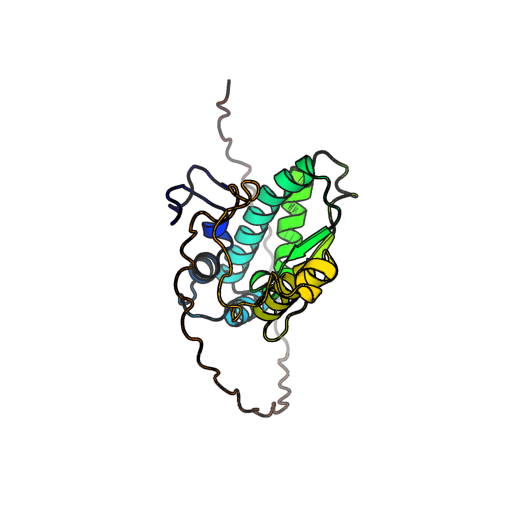 97.50 96 PRO A O 1
ATOM 681 N N . ILE A 1 97 ? -8.624 -5.148 1.354 1.00 97.06 97 ILE A N 1
ATOM 682 C CA . ILE A 1 97 ? -8.429 -4.937 -0.090 1.00 97.06 97 ILE A CA 1
ATOM 683 C C . ILE A 1 97 ? -9.495 -5.693 -0.886 1.00 97.06 97 ILE A C 1
ATOM 685 O O . ILE A 1 97 ? -10.142 -5.112 -1.761 1.00 97.06 97 ILE A O 1
ATOM 689 N N . ALA A 1 98 ? -9.681 -6.979 -0.579 1.00 94.12 98 ALA A N 1
ATOM 690 C CA . ALA A 1 98 ? -10.668 -7.819 -1.241 1.00 94.12 98 ALA A CA 1
ATOM 691 C C . ALA A 1 98 ? -12.083 -7.264 -1.043 1.00 94.12 98 ALA A C 1
ATOM 693 O O . ALA A 1 98 ? -12.862 -7.238 -1.992 1.00 94.12 98 ALA A O 1
ATOM 694 N N . GLU A 1 99 ? -12.398 -6.766 0.154 1.00 94.88 99 GLU A N 1
ATOM 695 C CA . GLU A 1 99 ? -13.679 -6.133 0.453 1.00 94.88 99 GLU A CA 1
ATOM 696 C C . GLU A 1 99 ? -13.974 -4.972 -0.502 1.00 94.88 99 GLU A C 1
ATOM 698 O O . GLU A 1 99 ? -15.013 -4.972 -1.158 1.00 94.88 99 GLU A O 1
ATOM 703 N N . GLU A 1 100 ? -13.045 -4.027 -0.659 1.00 94.81 100 GLU A N 1
ATOM 704 C CA . GLU A 1 100 ? -13.218 -2.909 -1.595 1.00 94.81 100 GLU A CA 1
ATOM 705 C C . GLU A 1 100 ? -13.341 -3.367 -3.047 1.00 94.81 100 GLU A C 1
ATOM 707 O O . GLU A 1 100 ? -14.173 -2.845 -3.791 1.00 94.81 100 GLU A O 1
ATOM 712 N N . MET A 1 101 ? -12.540 -4.354 -3.451 1.00 93.75 101 MET A N 1
ATOM 713 C CA . MET A 1 101 ? -12.577 -4.890 -4.810 1.00 93.75 101 MET A CA 1
ATOM 714 C C . MET A 1 101 ? -13.931 -5.510 -5.137 1.00 93.75 101 MET A C 1
ATOM 716 O O . MET A 1 101 ? -14.474 -5.239 -6.208 1.00 93.75 101 MET A O 1
ATOM 720 N N . ARG A 1 102 ? -14.540 -6.258 -4.209 1.00 92.56 102 ARG A N 1
ATOM 721 C CA . ARG A 1 102 ? -15.880 -6.830 -4.424 1.00 92.56 102 ARG A CA 1
ATOM 722 C C . ARG A 1 102 ? -16.938 -5.770 -4.731 1.00 92.56 102 ARG A C 1
ATOM 724 O O . ARG A 1 102 ? -17.896 -6.074 -5.435 1.00 92.56 102 ARG A O 1
ATOM 731 N N . HIS A 1 103 ? -16.794 -4.557 -4.198 1.00 91.56 103 HIS A N 1
ATOM 732 C CA . HIS A 1 103 ? -17.756 -3.470 -4.411 1.00 91.56 103 HIS A CA 1
ATOM 733 C C . HIS A 1 103 ? -17.476 -2.638 -5.663 1.00 91.56 103 HIS A C 1
ATOM 735 O O . HIS A 1 103 ? -18.368 -1.932 -6.132 1.00 91.56 103 HIS A O 1
ATOM 741 N N . ARG A 1 104 ? -16.243 -2.665 -6.180 1.00 92.81 104 ARG A N 1
ATOM 742 C CA . ARG A 1 104 ? -15.762 -1.695 -7.177 1.00 92.81 104 ARG A CA 1
ATOM 743 C C . ARG A 1 104 ? -15.335 -2.304 -8.505 1.00 92.81 104 ARG A C 1
ATOM 745 O O . ARG A 1 104 ? -15.239 -1.564 -9.487 1.00 92.81 104 ARG A O 1
ATOM 752 N N . LEU A 1 105 ? -15.035 -3.599 -8.555 1.00 92.31 105 LEU A N 1
ATOM 753 C CA . LEU A 1 105 ? -14.681 -4.257 -9.808 1.00 92.31 105 LEU A CA 1
ATOM 754 C C . LEU A 1 105 ? -15.912 -4.392 -10.712 1.00 92.31 105 LEU A C 1
ATOM 756 O O . LEU A 1 105 ? -17.014 -4.682 -10.251 1.00 92.31 105 LEU A O 1
ATOM 760 N N . LEU A 1 106 ? -15.715 -4.150 -12.008 1.00 88.88 106 LEU A N 1
ATOM 761 C CA . LEU A 1 106 ? -16.758 -4.319 -13.029 1.00 88.88 106 LEU A CA 1
ATOM 762 C C . LEU A 1 106 ? -16.902 -5.785 -13.464 1.00 88.88 106 LEU A C 1
ATOM 764 O O . LEU A 1 106 ? -17.970 -6.200 -13.917 1.00 88.88 106 LEU A O 1
ATOM 768 N N . SER A 1 107 ? -15.811 -6.539 -13.346 1.00 79.00 107 SER A N 1
ATOM 769 C CA . SER A 1 107 ? -15.724 -7.972 -13.622 1.00 79.00 107 SER A CA 1
ATOM 770 C C . SER A 1 107 ? -16.323 -8.800 -12.480 1.00 79.00 107 SER A C 1
ATOM 772 O O . SER A 1 107 ? -16.592 -8.284 -11.395 1.00 79.00 107 SER A O 1
ATOM 774 N N . ASP A 1 108 ? -16.528 -10.099 -12.719 1.00 77.50 108 ASP A N 1
ATOM 775 C CA . ASP A 1 108 ? -16.991 -11.033 -11.685 1.00 77.50 108 ASP A CA 1
ATOM 776 C C . ASP A 1 108 ? -16.078 -10.947 -10.441 1.00 77.50 108 ASP A C 1
ATOM 778 O O . ASP A 1 108 ? -14.861 -11.088 -10.587 1.00 77.50 108 ASP A O 1
ATOM 782 N N . PRO A 1 109 ? -16.615 -10.745 -9.221 1.00 69.81 109 PRO A N 1
ATOM 783 C CA . PRO A 1 109 ? -15.829 -10.781 -7.988 1.00 69.81 109 PRO A CA 1
ATOM 784 C C . PRO A 1 109 ? -15.009 -12.067 -7.803 1.00 69.81 109 PRO A C 1
ATOM 786 O O . PRO A 1 109 ? -13.983 -12.043 -7.127 1.00 69.81 109 PRO A O 1
ATOM 789 N N . LEU A 1 110 ? -15.431 -13.186 -8.405 1.00 71.88 110 LEU A N 1
ATOM 790 C CA . LEU A 1 110 ? -14.678 -14.446 -8.419 1.00 71.88 110 LEU A CA 1
ATOM 791 C C . LEU A 1 110 ? -13.414 -14.393 -9.293 1.00 71.88 110 LEU A C 1
ATOM 793 O O . LEU A 1 110 ? -12.567 -15.275 -9.182 1.00 71.88 110 LEU A O 1
ATOM 797 N N . ALA A 1 111 ? -13.284 -13.375 -10.142 1.00 77.81 111 ALA A N 1
ATOM 798 C CA . ALA A 1 111 ? -12.120 -13.094 -10.976 1.00 77.81 111 ALA A CA 1
ATOM 799 C C . ALA A 1 111 ? -11.262 -11.941 -10.418 1.00 77.81 111 ALA A C 1
ATOM 801 O O . ALA A 1 111 ? -10.464 -11.360 -11.153 1.00 77.81 111 ALA A O 1
ATOM 802 N N . ALA A 1 112 ? -11.428 -11.580 -9.139 1.00 84.12 112 ALA A N 1
ATOM 803 C CA . ALA A 1 112 ? -10.576 -10.584 -8.502 1.00 84.12 112 ALA A CA 1
ATOM 804 C C . ALA A 1 112 ? -9.096 -11.024 -8.538 1.00 84.12 112 ALA A C 1
ATOM 806 O O . ALA A 1 112 ? -8.807 -12.217 -8.398 1.00 84.12 112 ALA A O 1
ATOM 807 N N . PRO A 1 113 ? -8.156 -10.079 -8.708 1.00 91.19 113 PRO A N 1
ATOM 808 C CA . PRO A 1 113 ? -6.741 -10.400 -8.774 1.00 91.19 113 PRO A CA 1
ATOM 809 C C . PRO A 1 113 ? -6.234 -11.049 -7.496 1.00 91.19 113 PRO A C 1
ATOM 811 O O . PRO A 1 113 ? -6.621 -10.687 -6.381 1.00 91.19 113 PRO A O 1
ATOM 814 N N . GLU A 1 114 ? -5.271 -11.947 -7.663 1.00 93.25 114 GLU A N 1
ATOM 815 C CA . GLU A 1 114 ? -4.545 -12.503 -6.536 1.00 93.25 114 GLU A CA 1
ATOM 816 C C . GLU A 1 114 ? -3.628 -11.435 -5.932 1.00 93.25 114 GLU A C 1
ATOM 818 O O . GLU A 1 114 ? -2.761 -10.882 -6.608 1.00 93.25 114 GLU A O 1
ATOM 823 N N . VAL A 1 115 ? -3.788 -11.159 -4.638 1.00 95.56 115 VAL A N 1
ATOM 824 C CA . VAL A 1 115 ? -2.825 -10.344 -3.890 1.00 95.56 115 VAL A CA 1
ATOM 825 C C . VAL A 1 115 ? -1.689 -11.257 -3.429 1.00 95.56 115 VAL A C 1
ATOM 827 O O . VAL A 1 115 ? -1.928 -12.263 -2.770 1.00 95.56 115 VAL A O 1
ATOM 830 N N . VAL A 1 116 ? -0.442 -10.941 -3.747 1.00 96.69 116 VAL A N 1
ATOM 831 C CA . VAL A 1 116 ? 0.744 -11.725 -3.373 1.00 96.69 116 VAL A CA 1
ATOM 832 C C . VAL A 1 116 ? 1.673 -10.839 -2.557 1.00 96.69 116 VAL A C 1
ATOM 834 O O . VAL A 1 116 ? 1.806 -9.653 -2.838 1.00 96.69 116 VAL A O 1
ATOM 837 N N . LEU A 1 117 ? 2.317 -11.394 -1.533 1.00 96.12 117 LEU A N 1
ATOM 838 C CA . LEU A 1 117 ? 3.305 -10.662 -0.741 1.00 96.12 117 LEU A CA 1
ATOM 839 C C . LEU A 1 117 ? 4.689 -10.961 -1.305 1.00 96.12 117 LEU A C 1
ATOM 841 O O . LEU A 1 117 ? 5.055 -12.127 -1.467 1.00 96.12 117 LEU A O 1
ATOM 845 N N . ALA A 1 118 ? 5.443 -9.917 -1.632 1.00 92.75 118 ALA A N 1
ATOM 846 C CA . ALA A 1 118 ? 6.810 -10.076 -2.089 1.00 92.75 118 ALA A CA 1
ATOM 847 C C . ALA A 1 118 ? 7.659 -10.685 -0.960 1.00 92.75 118 ALA A C 1
ATOM 849 O O . ALA A 1 118 ? 7.499 -10.300 0.204 1.00 92.75 118 ALA A O 1
ATOM 850 N N . PRO A 1 119 ? 8.581 -11.607 -1.278 1.00 87.00 119 PRO A N 1
ATOM 851 C CA . PRO A 1 119 ? 9.516 -12.113 -0.290 1.00 87.00 119 PRO A CA 1
ATOM 852 C C . PRO A 1 119 ? 10.362 -10.962 0.252 1.00 87.00 119 PRO A C 1
ATOM 854 O O . PRO A 1 119 ? 10.809 -10.094 -0.500 1.00 87.00 119 PRO A O 1
ATOM 857 N N . MET A 1 120 ? 10.608 -10.976 1.559 1.00 80.25 120 MET A N 1
ATOM 858 C CA . MET A 1 120 ? 11.553 -10.052 2.169 1.00 80.25 120 MET A CA 1
ATOM 859 C C . MET A 1 120 ? 12.972 -10.593 2.033 1.00 80.25 120 MET A C 1
ATOM 861 O O . MET A 1 120 ? 13.218 -11.786 2.204 1.00 80.25 120 MET A O 1
ATOM 865 N N . GLY A 1 121 ? 13.913 -9.706 1.736 1.00 77.00 121 GLY A N 1
ATOM 866 C CA . GLY A 1 121 ? 15.316 -10.058 1.599 1.00 77.00 121 GLY A CA 1
ATOM 867 C C . GLY A 1 121 ? 16.214 -8.842 1.779 1.00 77.00 121 GLY A C 1
ATOM 868 O O . GLY A 1 121 ? 15.762 -7.703 1.613 1.00 77.00 121 GLY A O 1
ATOM 869 N N . PRO A 1 122 ? 17.491 -9.055 2.123 1.00 74.50 122 PRO A N 1
ATOM 870 C CA . PRO A 1 122 ? 18.455 -7.971 2.127 1.00 74.50 122 PRO A CA 1
ATOM 871 C C . PRO A 1 122 ? 18.581 -7.396 0.712 1.00 74.50 122 PRO A C 1
ATOM 873 O O . PRO A 1 122 ? 18.546 -8.129 -0.275 1.00 74.50 122 PRO A O 1
ATOM 876 N N . ALA A 1 123 ? 18.753 -6.077 0.625 1.00 81.06 123 ALA A N 1
ATOM 877 C CA . ALA A 1 123 ? 19.121 -5.394 -0.611 1.00 81.06 123 ALA A CA 1
ATOM 878 C C . ALA A 1 123 ? 18.145 -5.583 -1.796 1.00 81.06 123 ALA A C 1
ATOM 880 O O . ALA A 1 123 ? 18.581 -5.492 -2.939 1.00 81.06 123 ALA A O 1
ATOM 881 N N . LEU A 1 124 ? 16.839 -5.800 -1.573 1.00 84.62 124 LEU A N 1
ATOM 882 C CA . LEU A 1 124 ? 15.853 -5.939 -2.665 1.00 84.62 124 LEU A CA 1
ATOM 883 C C . LEU A 1 124 ? 15.890 -4.756 -3.643 1.00 84.62 124 LEU A C 1
ATOM 885 O O . LEU A 1 124 ? 15.969 -4.962 -4.851 1.00 84.62 124 LEU A O 1
ATOM 889 N N . SER A 1 125 ? 15.913 -3.524 -3.129 1.00 85.19 125 SER A N 1
ATOM 890 C CA . SER A 1 125 ? 15.987 -2.322 -3.969 1.00 85.19 125 SER A CA 1
ATOM 891 C C . SER A 1 125 ? 17.298 -2.247 -4.753 1.00 85.19 125 SER A C 1
ATOM 893 O O . SER A 1 125 ? 17.286 -1.958 -5.945 1.00 85.19 125 SER A O 1
ATOM 895 N N . ALA A 1 126 ? 18.429 -2.566 -4.114 1.00 90.44 126 ALA A N 1
ATOM 896 C CA . ALA A 1 126 ? 19.728 -2.583 -4.788 1.00 90.44 126 ALA A CA 1
ATOM 897 C C . ALA A 1 126 ? 19.828 -3.721 -5.817 1.00 90.44 126 ALA A C 1
ATOM 899 O O . ALA A 1 126 ? 20.445 -3.555 -6.862 1.00 90.44 126 ALA A O 1
ATOM 900 N N . THR A 1 127 ? 19.179 -4.855 -5.553 1.00 89.75 127 THR A N 1
ATOM 901 C CA . THR A 1 127 ? 19.070 -5.978 -6.490 1.00 89.75 127 THR A CA 1
ATOM 902 C C . THR A 1 127 ? 18.255 -5.571 -7.713 1.00 89.75 127 THR A C 1
ATOM 904 O O . THR A 1 127 ? 18.673 -5.840 -8.833 1.00 89.75 127 THR A O 1
ATOM 907 N N . GLY A 1 128 ? 17.131 -4.873 -7.520 1.00 89.81 128 GLY A N 1
ATOM 908 C CA . GLY A 1 128 ? 16.352 -4.297 -8.617 1.00 89.81 128 GLY A CA 1
ATOM 909 C C . GLY A 1 128 ? 17.167 -3.307 -9.453 1.00 89.81 128 GLY A C 1
ATOM 910 O O . GLY A 1 128 ? 17.174 -3.410 -10.674 1.00 89.81 128 GLY A O 1
ATOM 911 N N . ALA A 1 129 ? 17.921 -2.415 -8.803 1.00 92.00 129 ALA A N 1
ATOM 912 C CA . ALA A 1 129 ? 18.814 -1.478 -9.488 1.00 92.00 129 ALA A CA 1
ATOM 913 C C . ALA A 1 129 ? 19.928 -2.196 -10.275 1.00 92.00 129 ALA A C 1
ATOM 915 O O . ALA A 1 129 ? 20.240 -1.823 -11.400 1.00 92.00 129 ALA A O 1
ATOM 916 N N . ALA A 1 130 ? 20.502 -3.264 -9.716 1.00 93.25 130 ALA A N 1
ATOM 917 C CA . ALA A 1 130 ? 21.487 -4.081 -10.418 1.00 93.25 130 ALA A CA 1
ATOM 918 C C . ALA A 1 130 ? 20.879 -4.812 -11.626 1.00 93.25 130 ALA A C 1
ATOM 920 O O . ALA A 1 130 ? 21.531 -4.913 -12.664 1.00 93.25 130 ALA A O 1
ATOM 921 N N . TYR A 1 131 ? 19.639 -5.305 -11.511 1.00 93.44 131 TYR A N 1
ATOM 922 C CA . TYR A 1 131 ? 18.929 -5.902 -12.640 1.00 93.44 131 TYR A CA 1
ATOM 923 C C . TYR A 1 131 ? 18.612 -4.885 -13.728 1.00 93.44 131 TYR A C 1
ATOM 925 O O . TYR A 1 131 ? 18.767 -5.229 -14.888 1.00 93.44 131 TYR A O 1
ATOM 933 N N . GLU A 1 132 ? 18.235 -3.655 -13.383 1.00 92.31 132 GLU A N 1
ATOM 934 C CA . GLU A 1 132 ? 18.027 -2.585 -14.366 1.00 92.31 132 GLU A CA 1
ATOM 935 C C . GLU A 1 132 ? 19.312 -2.299 -15.158 1.00 92.31 132 GLU A C 1
ATOM 937 O O . GLU A 1 132 ? 19.291 -2.311 -16.389 1.00 92.31 132 GLU A O 1
ATOM 942 N N . ALA A 1 133 ? 20.453 -2.169 -14.472 1.00 89.81 133 ALA A N 1
ATOM 943 C CA . ALA A 1 133 ? 21.743 -1.980 -15.133 1.00 89.81 133 ALA A CA 1
ATOM 944 C C . ALA A 1 133 ? 22.118 -3.177 -16.026 1.00 89.81 133 ALA A C 1
ATOM 946 O O . ALA A 1 133 ? 22.673 -3.005 -17.112 1.00 89.81 133 ALA A O 1
ATOM 947 N N . LEU A 1 134 ? 21.807 -4.397 -15.578 1.00 92.12 134 LEU A N 1
ATOM 948 C CA . LEU A 1 134 ? 22.035 -5.619 -16.344 1.00 92.12 134 LEU A CA 1
ATOM 949 C C . LEU A 1 134 ? 21.100 -5.729 -17.559 1.00 92.12 134 LEU A C 1
ATOM 951 O O . LEU A 1 134 ? 21.532 -6.213 -18.604 1.00 92.12 134 LEU A O 1
ATOM 955 N N . ASP A 1 135 ? 19.850 -5.283 -17.446 1.00 93.19 135 ASP A N 1
ATOM 956 C CA . ASP A 1 135 ? 18.838 -5.393 -18.500 1.00 93.19 135 ASP A CA 1
ATOM 957 C C . ASP A 1 135 ? 19.271 -4.633 -19.758 1.00 93.19 135 ASP A C 1
ATOM 959 O O . ASP A 1 135 ? 19.160 -5.151 -20.866 1.00 93.19 135 ASP A O 1
ATOM 963 N N . ARG A 1 136 ? 19.922 -3.474 -19.590 1.00 88.00 136 ARG A N 1
ATOM 964 C CA . ARG A 1 136 ? 20.537 -2.714 -20.694 1.00 88.00 136 ARG A CA 1
ATOM 965 C C . ARG A 1 136 ? 21.525 -3.561 -21.506 1.00 88.00 136 ARG A C 1
ATOM 967 O O . ARG A 1 136 ? 21.503 -3.536 -22.734 1.00 88.00 136 ARG A O 1
ATOM 974 N N . VAL A 1 137 ? 22.345 -4.365 -20.825 1.00 91.81 137 VAL A N 1
ATOM 975 C CA . VAL A 1 137 ? 23.322 -5.266 -21.462 1.00 91.81 137 VAL A CA 1
ATOM 976 C C . VAL A 1 137 ? 22.636 -6.472 -22.102 1.00 91.81 137 VAL A C 1
ATOM 978 O O . VAL A 1 137 ? 23.065 -6.940 -23.153 1.00 91.81 137 VAL A O 1
ATOM 981 N N . ILE A 1 138 ? 21.583 -7.002 -21.478 1.00 94.06 138 ILE A N 1
ATOM 982 C CA . ILE A 1 138 ? 20.839 -8.152 -22.005 1.00 94.06 138 ILE A CA 1
ATOM 983 C C . ILE A 1 138 ? 20.080 -7.771 -23.283 1.00 94.06 138 ILE A C 1
ATOM 985 O O . ILE A 1 138 ? 20.063 -8.555 -24.235 1.00 94.06 138 ILE A O 1
ATOM 989 N N . LEU A 1 139 ? 19.462 -6.589 -23.304 1.00 94.19 139 LEU A N 1
ATOM 990 C CA . LEU A 1 139 ? 18.635 -6.115 -24.412 1.00 94.19 139 LEU A CA 1
ATOM 991 C C . LEU A 1 139 ? 19.468 -5.625 -25.606 1.00 94.19 139 LEU A C 1
ATOM 993 O O . LEU A 1 139 ? 19.056 -5.843 -26.746 1.00 94.19 139 LEU A O 1
ATOM 997 N N . ASP A 1 140 ? 20.646 -5.035 -25.373 1.00 92.25 140 ASP A N 1
ATOM 998 C CA . ASP A 1 140 ? 21.603 -4.669 -26.428 1.00 92.25 140 ASP A CA 1
ATOM 999 C C . ASP A 1 140 ? 23.059 -5.006 -26.040 1.00 92.25 140 ASP A C 1
ATOM 1001 O O . ASP A 1 140 ? 23.867 -4.132 -25.706 1.00 92.25 140 ASP A O 1
ATOM 1005 N N . PRO A 1 141 ? 23.461 -6.285 -26.140 1.00 91.12 141 PRO A N 1
ATOM 1006 C CA . PRO A 1 141 ? 24.819 -6.693 -25.790 1.00 91.12 141 PRO A CA 1
ATOM 1007 C C . PRO A 1 141 ? 25.866 -6.127 -26.756 1.00 91.12 141 PRO A C 1
ATOM 1009 O O . PRO A 1 141 ? 27.048 -6.052 -26.420 1.00 91.12 141 PRO A O 1
ATOM 1012 N N . ALA A 1 142 ? 25.465 -5.741 -27.972 1.00 92.44 142 ALA A N 1
ATOM 1013 C CA . ALA A 1 142 ? 26.389 -5.242 -28.976 1.00 92.44 142 ALA A CA 1
ATOM 1014 C C . ALA A 1 142 ? 26.869 -3.823 -28.634 1.00 92.44 142 ALA A C 1
ATOM 1016 O O . ALA A 1 142 ? 28.050 -3.536 -28.829 1.00 92.44 142 ALA A O 1
ATOM 1017 N N . ARG A 1 143 ? 25.992 -2.971 -28.087 1.00 88.62 143 ARG A N 1
ATOM 1018 C CA . ARG A 1 143 ? 26.332 -1.637 -27.559 1.00 88.62 143 ARG A CA 1
ATOM 1019 C C . ARG A 1 143 ? 27.369 -1.707 -26.442 1.00 88.62 143 ARG A C 1
ATOM 1021 O O . ARG A 1 143 ? 28.412 -1.050 -26.506 1.00 88.62 143 ARG A O 1
ATOM 1028 N N . TRP A 1 144 ? 27.163 -2.619 -25.496 1.00 86.31 144 TRP A N 1
ATOM 1029 C CA . TRP A 1 144 ? 28.120 -2.857 -24.420 1.00 86.31 144 TRP A CA 1
ATOM 1030 C C . TRP A 1 144 ? 29.475 -3.370 -24.943 1.00 86.31 144 TRP A C 1
ATOM 1032 O O . TRP A 1 144 ? 30.526 -2.857 -24.562 1.00 86.31 144 TRP A O 1
ATOM 1042 N N . LEU A 1 145 ? 29.475 -4.321 -25.890 1.00 88.06 145 LEU A N 1
ATOM 1043 C CA . LEU A 1 145 ? 30.705 -4.842 -26.511 1.00 88.06 145 LEU A CA 1
ATOM 1044 C C . LEU A 1 145 ? 31.477 -3.791 -27.323 1.00 88.06 145 LEU A C 1
ATOM 1046 O O . LEU A 1 145 ? 32.702 -3.872 -27.414 1.00 88.06 145 LEU A O 1
ATOM 1050 N N . ARG A 1 146 ? 30.784 -2.811 -27.915 1.00 89.69 146 ARG A N 1
ATOM 1051 C CA . ARG A 1 146 ? 31.407 -1.663 -28.594 1.00 89.69 146 ARG A CA 1
ATOM 1052 C C . ARG A 1 146 ? 31.958 -0.621 -27.613 1.00 89.69 146 ARG A C 1
ATOM 1054 O O . ARG A 1 146 ? 32.610 0.325 -28.059 1.00 89.69 146 ARG A O 1
ATOM 1061 N N . GLY A 1 147 ? 31.746 -0.803 -26.306 1.00 81.38 147 GLY A N 1
ATOM 1062 C CA . GLY A 1 147 ? 32.195 0.106 -25.252 1.00 81.38 147 GLY A CA 1
ATOM 1063 C C . GLY A 1 147 ? 31.455 1.441 -25.275 1.00 81.38 147 GLY A C 1
ATOM 1064 O O . GLY A 1 147 ? 32.060 2.467 -24.980 1.00 81.38 147 GLY A O 1
ATOM 1065 N N . GLU A 1 148 ? 30.200 1.451 -25.723 1.00 78.81 148 GLU A N 1
ATOM 1066 C CA . GLU A 1 148 ? 29.354 2.655 -25.789 1.00 78.81 148 GLU A CA 1
ATOM 1067 C C . GLU A 1 148 ? 28.772 3.013 -24.409 1.00 78.81 148 GLU A C 1
ATOM 1069 O O . GLU A 1 148 ? 28.461 4.171 -24.158 1.00 78.81 148 GLU A O 1
ATOM 1074 N N . ASP A 1 149 ? 28.718 2.041 -23.492 1.00 73.94 149 ASP A N 1
ATOM 1075 C CA . ASP A 1 149 ? 28.262 2.214 -22.105 1.00 73.94 149 ASP A CA 1
ATOM 1076 C C . ASP A 1 149 ? 29.420 2.229 -21.084 1.00 73.94 149 ASP A C 1
ATOM 1078 O O . ASP A 1 149 ? 29.188 2.080 -19.885 1.00 73.94 149 ASP A O 1
ATOM 1082 N N . ASP A 1 150 ? 30.679 2.363 -21.529 1.00 71.06 150 ASP A N 1
ATOM 1083 C CA . ASP A 1 150 ? 31.838 2.445 -20.629 1.00 71.06 150 ASP A CA 1
ATOM 1084 C C . ASP A 1 150 ? 31.930 3.849 -19.993 1.00 71.06 150 ASP A C 1
ATOM 1086 O O . ASP A 1 150 ? 32.288 4.809 -20.685 1.00 71.06 150 ASP A O 1
ATOM 1090 N N . PRO A 1 151 ? 31.672 4.000 -18.676 1.00 65.62 151 PRO A N 1
ATOM 1091 C CA . PRO A 1 151 ? 31.703 5.299 -18.004 1.00 65.62 151 PRO A CA 1
ATOM 1092 C C . PRO A 1 151 ? 33.112 5.907 -17.930 1.00 65.62 151 PRO A C 1
ATOM 1094 O O . PRO A 1 151 ? 33.257 7.073 -17.564 1.00 65.62 151 PRO A O 1
ATOM 1097 N N . GLN A 1 152 ? 34.161 5.133 -18.236 1.00 63.91 152 GLN A N 1
ATOM 1098 C CA . GLN A 1 152 ? 35.550 5.589 -18.243 1.00 63.91 152 GLN A CA 1
ATOM 1099 C C . GLN A 1 152 ? 36.087 5.883 -19.645 1.00 63.91 152 GLN A C 1
ATOM 1101 O O . GLN A 1 152 ? 37.238 6.318 -19.771 1.00 63.91 152 GLN A O 1
ATOM 1106 N N . ARG A 1 153 ? 35.287 5.677 -20.698 1.00 59.56 153 ARG A N 1
ATOM 1107 C CA . ARG A 1 153 ? 35.728 5.954 -22.059 1.00 59.56 153 ARG A CA 1
ATOM 1108 C C . ARG A 1 153 ? 35.860 7.470 -22.250 1.00 59.56 153 ARG A C 1
ATOM 1110 O O . ARG A 1 153 ? 34.888 8.199 -22.048 1.00 59.56 153 ARG A O 1
ATOM 1117 N N . PRO A 1 154 ? 37.044 7.986 -22.622 1.00 51.94 154 PRO A N 1
ATOM 1118 C CA . PRO A 1 154 ? 37.169 9.389 -22.987 1.00 51.94 154 PRO A CA 1
ATOM 1119 C C . PRO A 1 154 ? 36.257 9.640 -24.190 1.00 51.94 154 PRO A C 1
ATOM 1121 O O . PRO A 1 154 ? 36.357 8.927 -25.186 1.00 51.94 154 PRO A O 1
ATOM 1124 N N . GLY A 1 155 ? 35.341 10.605 -24.069 1.00 52.38 155 GLY A N 1
ATOM 1125 C CA . GLY A 1 155 ? 34.395 10.939 -25.131 1.00 52.38 155 GLY A CA 1
ATOM 1126 C C . GLY A 1 155 ? 35.139 11.343 -26.399 1.00 52.38 155 GLY A C 1
ATOM 1127 O O . GLY A 1 155 ? 35.654 12.457 -26.489 1.00 52.38 155 GLY A O 1
ATOM 1128 N N . GLU A 1 156 ? 35.221 10.427 -27.358 1.00 51.44 156 GLU A N 1
ATOM 1129 C CA . GLU A 1 156 ? 35.583 10.746 -28.728 1.00 51.44 156 GLU A CA 1
ATOM 1130 C C . GLU A 1 156 ? 34.307 11.231 -29.419 1.00 51.44 156 GLU A C 1
ATOM 1132 O O . GLU A 1 156 ? 33.351 10.487 -29.605 1.00 51.44 156 GLU A O 1
ATOM 1137 N N . ASP A 1 157 ? 34.349 12.518 -29.753 1.00 43.94 157 ASP A N 1
ATOM 1138 C CA . ASP A 1 157 ? 33.576 13.180 -30.795 1.00 43.94 157 ASP A CA 1
ATOM 1139 C C . ASP A 1 157 ? 32.109 13.478 -30.457 1.00 43.94 157 ASP A C 1
ATOM 1141 O O . ASP A 1 157 ? 31.197 12.665 -30.568 1.00 43.94 157 ASP A O 1
ATOM 1145 N N . GLY A 1 158 ? 31.884 14.738 -30.077 1.00 50.19 158 GLY A N 1
ATOM 1146 C CA . GLY A 1 158 ? 30.557 15.293 -29.889 1.00 50.19 158 GLY A CA 1
ATOM 1147 C C . GLY A 1 158 ? 29.729 15.254 -31.171 1.00 50.19 158 GLY A C 1
ATOM 1148 O O . GLY A 1 158 ? 30.011 15.980 -32.120 1.00 50.19 158 GLY A O 1
ATOM 1149 N N . GLN A 1 159 ? 28.655 14.476 -31.134 1.00 43.31 159 GLN A N 1
ATOM 1150 C CA . GLN A 1 159 ? 27.387 14.789 -31.776 1.00 43.31 159 GLN A CA 1
ATOM 1151 C C . GLN A 1 159 ? 26.298 14.013 -31.016 1.00 43.31 159 GLN A C 1
ATOM 1153 O O . GLN A 1 159 ? 26.380 12.790 -30.957 1.00 43.31 159 GLN A O 1
ATOM 1158 N N . PRO A 1 160 ? 25.315 14.674 -30.382 1.00 39.22 160 PRO A N 1
ATOM 1159 C CA . PRO A 1 160 ? 24.223 13.964 -29.731 1.00 39.22 160 PRO A CA 1
ATOM 1160 C C . PRO A 1 160 ? 23.318 13.349 -30.805 1.00 39.22 160 PRO A C 1
ATOM 1162 O O . PRO A 1 160 ? 22.763 14.078 -31.633 1.00 39.22 160 PRO A O 1
ATOM 1165 N N . ASP A 1 161 ? 23.176 12.024 -30.788 1.00 42.66 161 ASP A N 1
ATOM 1166 C CA . ASP A 1 161 ? 22.083 11.345 -31.479 1.00 42.66 161 ASP A CA 1
ATOM 1167 C C . ASP A 1 161 ? 20.773 11.754 -30.791 1.00 42.66 161 ASP A C 1
ATOM 1169 O O . ASP A 1 161 ? 20.580 11.586 -29.588 1.00 42.66 161 ASP A O 1
ATOM 1173 N N . GLY A 1 162 ? 19.910 12.418 -31.555 1.00 41.19 162 GLY A N 1
ATOM 1174 C CA . GLY A 1 162 ? 18.745 13.152 -31.069 1.00 41.19 162 GLY A CA 1
ATOM 1175 C C . GLY A 1 162 ? 17.511 12.309 -30.753 1.00 41.19 162 GLY A C 1
ATOM 1176 O O . GLY A 1 162 ? 16.416 12.813 -30.980 1.00 41.19 162 GLY A O 1
ATOM 1177 N N . ASP A 1 163 ? 17.666 11.084 -30.244 1.00 41.97 163 ASP A N 1
ATOM 1178 C CA . ASP A 1 163 ? 16.532 10.180 -29.980 1.00 41.97 163 ASP A CA 1
ATOM 1179 C C . ASP A 1 163 ? 16.237 9.926 -28.482 1.00 41.97 163 ASP A C 1
ATOM 1181 O O . ASP A 1 163 ? 15.181 9.382 -28.172 1.00 41.97 163 ASP A O 1
ATOM 1185 N N . ASP A 1 164 ? 17.069 10.403 -27.543 1.00 44.53 164 ASP A N 1
ATOM 1186 C CA . ASP A 1 164 ? 16.881 10.163 -26.091 1.00 44.53 164 ASP A CA 1
ATOM 1187 C C . ASP A 1 164 ? 16.262 11.347 -25.316 1.00 44.53 164 ASP A C 1
ATOM 1189 O O . ASP A 1 164 ? 16.249 11.379 -24.084 1.00 44.53 164 ASP A O 1
ATOM 1193 N N . ALA A 1 165 ? 15.726 12.352 -26.008 1.00 40.25 165 ALA A N 1
ATOM 1194 C CA . ALA A 1 165 ? 15.084 13.493 -25.361 1.00 40.25 165 ALA A CA 1
ATOM 1195 C C . ALA A 1 165 ? 13.646 13.163 -24.928 1.00 40.25 165 ALA A C 1
ATOM 1197 O O . ALA A 1 165 ? 12.733 13.754 -25.481 1.00 40.25 165 ALA A O 1
ATOM 1198 N N . ASP A 1 166 ? 13.444 12.218 -23.999 1.00 41.25 166 ASP A N 1
ATOM 1199 C CA . ASP A 1 166 ? 12.209 12.087 -23.194 1.00 41.25 166 ASP A CA 1
ATOM 1200 C C . ASP A 1 166 ? 12.329 10.994 -22.101 1.00 41.25 166 ASP A C 1
ATOM 1202 O O . ASP A 1 166 ? 11.512 10.082 -22.001 1.00 41.25 166 ASP A O 1
ATOM 1206 N N . ALA A 1 167 ? 13.334 11.071 -21.230 1.00 47.88 167 ALA A N 1
ATOM 1207 C CA . ALA A 1 167 ? 13.253 10.497 -19.883 1.00 47.88 167 ALA A CA 1
ATOM 1208 C C . ALA A 1 167 ? 14.289 11.182 -18.987 1.00 47.88 167 ALA A C 1
ATOM 1210 O O . ALA A 1 167 ? 15.346 11.574 -19.455 1.00 47.88 167 ALA A O 1
ATOM 1211 N N . ASP A 1 168 ? 13.978 11.328 -17.705 1.00 46.41 168 ASP A N 1
ATOM 1212 C CA . ASP A 1 168 ? 14.834 11.922 -16.668 1.00 46.41 168 ASP A CA 1
ATOM 1213 C C . ASP A 1 168 ? 14.842 13.456 -16.594 1.00 46.41 168 ASP A C 1
ATOM 1215 O O . ASP A 1 168 ? 15.872 14.127 -16.595 1.00 46.41 168 ASP A O 1
ATOM 1219 N N . ALA A 1 169 ? 13.649 14.024 -16.395 1.00 37.34 169 ALA A N 1
ATOM 1220 C CA . ALA A 1 169 ? 13.535 15.231 -15.583 1.00 37.34 169 ALA A CA 1
ATOM 1221 C C . ALA A 1 169 ? 13.516 14.839 -14.093 1.00 37.34 169 ALA A C 1
ATOM 1223 O O . ALA A 1 169 ? 12.519 14.317 -13.593 1.00 37.34 169 ALA A O 1
ATOM 1224 N N . ASP A 1 170 ? 14.644 15.092 -13.428 1.00 40.25 170 ASP A N 1
ATOM 1225 C CA . ASP A 1 170 ? 14.845 15.324 -11.992 1.00 40.25 170 ASP A CA 1
ATOM 1226 C C . ASP A 1 170 ? 13.615 15.127 -11.081 1.00 40.25 170 ASP A C 1
ATOM 1228 O O . ASP A 1 170 ? 12.836 16.054 -10.830 1.00 40.25 170 ASP A O 1
ATOM 1232 N N . VAL A 1 171 ? 13.498 13.942 -10.473 1.00 40.00 171 VAL A N 1
ATOM 1233 C CA . VAL A 1 171 ? 12.757 13.783 -9.214 1.00 40.00 171 VAL A CA 1
ATOM 1234 C C . VAL A 1 171 ? 13.792 13.714 -8.091 1.00 40.00 171 VAL A C 1
ATOM 1236 O O . VAL A 1 171 ? 14.540 12.737 -8.030 1.00 40.00 171 VAL A O 1
ATOM 1239 N N . PRO A 1 172 ? 13.874 14.712 -7.191 1.00 34.12 172 PRO A N 1
ATOM 1240 C CA . PRO A 1 172 ? 14.810 14.656 -6.081 1.00 34.12 172 PRO A CA 1
ATOM 1241 C C . PRO A 1 172 ? 14.380 13.529 -5.138 1.00 34.12 172 PRO A C 1
ATOM 1243 O O . PRO A 1 172 ? 13.378 13.634 -4.426 1.00 34.12 172 PRO A O 1
ATOM 1246 N N . TYR A 1 173 ? 15.136 12.432 -5.163 1.00 37.88 173 TYR A N 1
ATOM 1247 C CA . TYR A 1 173 ? 15.057 11.365 -4.175 1.00 37.88 173 TYR A CA 1
ATOM 1248 C C . TYR A 1 173 ? 15.509 11.966 -2.840 1.00 37.88 173 TYR A C 1
ATOM 1250 O O . TYR A 1 173 ? 16.683 12.274 -2.655 1.00 37.88 173 TYR A O 1
ATOM 1258 N N . GLY A 1 174 ? 14.553 12.245 -1.954 1.00 36.62 174 GLY A N 1
ATOM 1259 C CA . GLY A 1 174 ? 14.842 12.765 -0.623 1.00 36.62 174 GLY A CA 1
ATOM 1260 C C . GLY A 1 174 ? 15.689 11.768 0.159 1.00 36.62 174 GLY A C 1
ATOM 1261 O O . GLY A 1 174 ? 15.376 10.577 0.171 1.00 36.62 174 GLY A O 1
ATOM 1262 N N . ASP A 1 175 ? 16.749 12.283 0.777 1.00 36.88 175 ASP A N 1
ATOM 1263 C CA . ASP A 1 175 ? 17.732 11.558 1.577 1.00 36.88 175 ASP A CA 1
ATOM 1264 C C . ASP A 1 175 ? 17.079 10.489 2.466 1.00 36.88 175 ASP A C 1
ATOM 1266 O O . ASP A 1 175 ? 16.295 10.782 3.376 1.00 36.88 175 ASP A O 1
ATOM 1270 N N . GLY A 1 176 ? 17.394 9.229 2.167 1.00 38.19 176 GLY A N 1
ATOM 1271 C CA . GLY A 1 176 ? 17.096 8.106 3.037 1.00 38.19 176 GLY A CA 1
ATOM 1272 C C . GLY A 1 176 ? 17.984 8.194 4.269 1.00 38.19 176 GLY A C 1
ATOM 1273 O O . GLY A 1 176 ? 19.201 8.104 4.148 1.00 38.19 176 GLY A O 1
ATOM 1274 N N . ASP A 1 177 ? 17.344 8.383 5.424 1.00 36.28 177 ASP A N 1
ATOM 1275 C CA . ASP A 1 177 ? 17.909 8.225 6.767 1.00 36.28 177 ASP A CA 1
ATOM 1276 C C . ASP A 1 177 ? 18.861 7.012 6.808 1.00 36.28 177 ASP A C 1
ATOM 1278 O O . ASP A 1 177 ? 18.460 5.882 6.505 1.00 36.28 177 ASP A O 1
ATOM 1282 N N . ASP A 1 178 ? 20.102 7.264 7.227 1.00 36.06 178 ASP A N 1
ATOM 1283 C CA . ASP A 1 178 ? 21.096 6.266 7.604 1.00 36.06 178 ASP A CA 1
ATOM 1284 C C . ASP A 1 178 ? 20.510 5.333 8.678 1.00 36.06 178 ASP A C 1
ATOM 1286 O O . ASP A 1 178 ? 20.487 5.642 9.872 1.00 36.06 178 ASP A O 1
ATOM 1290 N N . ALA A 1 179 ? 20.004 4.173 8.264 1.00 38.19 179 ALA A N 1
ATOM 1291 C CA . ALA A 1 179 ? 19.699 3.094 9.186 1.00 38.19 179 ALA A CA 1
ATOM 1292 C C . ALA A 1 179 ? 21.010 2.371 9.513 1.00 38.19 179 ALA A C 1
ATOM 1294 O O . ALA A 1 179 ? 21.454 1.489 8.775 1.00 38.19 179 ALA A O 1
ATOM 1295 N N . GLU A 1 180 ? 21.639 2.769 10.621 1.00 28.20 180 GLU A N 1
ATOM 1296 C CA . GLU A 1 180 ? 22.675 1.972 11.273 1.00 28.20 180 GLU A CA 1
ATOM 1297 C C . GLU A 1 180 ? 22.181 0.528 11.446 1.00 28.20 180 GLU A C 1
ATOM 1299 O O . GLU A 1 180 ? 21.119 0.262 12.016 1.00 28.20 180 GLU A O 1
ATOM 1304 N N . VAL A 1 181 ? 22.979 -0.412 10.940 1.00 31.61 181 VAL A N 1
ATOM 1305 C CA . VAL A 1 181 ? 22.827 -1.845 11.178 1.00 31.61 181 VAL A CA 1
ATOM 1306 C C . VAL A 1 181 ? 23.064 -2.091 12.666 1.00 31.61 181 VAL A C 1
ATOM 1308 O O . VAL A 1 181 ? 24.204 -2.121 13.122 1.00 31.61 181 VAL A O 1
ATOM 1311 N N . VAL A 1 182 ? 21.989 -2.255 13.434 1.00 33.25 182 VAL A N 1
ATOM 1312 C CA . VAL A 1 182 ? 22.077 -2.773 14.801 1.00 33.25 182 VAL A CA 1
ATOM 1313 C C . VAL A 1 182 ? 22.009 -4.294 14.717 1.00 33.25 182 VAL A C 1
ATOM 1315 O O . VAL A 1 182 ? 20.959 -4.860 14.416 1.00 33.25 182 VAL A O 1
ATOM 1318 N N . GLU A 1 183 ? 23.142 -4.955 14.964 1.00 29.83 183 GLU A N 1
ATOM 1319 C CA . GLU A 1 183 ? 23.198 -6.394 15.234 1.00 29.83 183 GLU A CA 1
ATOM 1320 C C . GLU A 1 183 ? 22.256 -6.728 16.401 1.00 29.83 183 GLU A C 1
ATOM 1322 O O . GLU A 1 183 ? 22.434 -6.252 17.525 1.00 29.83 183 GLU A O 1
ATOM 1327 N N . HIS A 1 184 ? 21.246 -7.561 16.148 1.00 33.12 184 HIS A N 1
ATOM 1328 C CA . HIS A 1 184 ? 20.492 -8.199 17.217 1.00 33.12 184 HIS A CA 1
ATOM 1329 C C . HIS A 1 184 ? 21.241 -9.446 17.678 1.00 33.12 184 HIS A C 1
ATOM 1331 O O . HIS A 1 184 ? 21.376 -10.416 16.937 1.00 33.12 184 HIS A O 1
ATOM 1337 N N . ALA A 1 185 ? 21.734 -9.382 18.914 1.00 32.09 185 ALA A N 1
ATOM 1338 C CA . ALA A 1 185 ? 22.205 -10.533 19.661 1.00 32.09 185 ALA A CA 1
ATOM 1339 C C . ALA A 1 185 ? 21.019 -11.441 20.017 1.00 32.09 185 ALA A C 1
ATOM 1341 O O . ALA A 1 185 ? 19.996 -10.968 20.521 1.00 32.09 185 ALA A O 1
ATOM 1342 N N . ASP A 1 186 ? 21.195 -12.735 19.765 1.00 30.97 186 ASP A N 1
ATOM 1343 C CA . ASP A 1 186 ? 20.295 -13.804 20.177 1.00 30.97 186 ASP A CA 1
ATOM 1344 C C . ASP A 1 186 ? 20.063 -13.765 21.695 1.00 30.97 186 ASP A C 1
ATOM 1346 O O . ASP A 1 186 ? 21.010 -13.731 22.486 1.00 30.97 186 ASP A O 1
ATOM 1350 N N . ALA A 1 187 ? 18.794 -13.785 22.103 1.00 34.66 187 ALA A N 1
ATOM 1351 C CA . ALA A 1 187 ? 18.399 -14.032 23.481 1.00 34.66 187 ALA A CA 1
ATOM 1352 C C . ALA A 1 187 ? 17.483 -15.257 23.521 1.00 34.66 187 ALA A C 1
ATOM 1354 O O . ALA A 1 187 ? 16.404 -15.278 22.927 1.00 34.66 187 ALA A O 1
ATOM 1355 N N . ASP A 1 188 ? 17.974 -16.272 24.225 1.00 29.28 188 ASP A N 1
ATOM 1356 C CA . ASP A 1 188 ? 17.350 -17.558 24.489 1.00 29.28 188 ASP A CA 1
ATOM 1357 C C . ASP A 1 188 ? 15.909 -17.426 25.010 1.00 29.28 188 ASP A C 1
ATOM 1359 O O . ASP A 1 188 ? 15.642 -16.779 26.027 1.00 29.28 188 ASP A O 1
ATOM 1363 N N . VAL A 1 189 ? 14.973 -18.102 24.340 1.00 35.00 189 VAL A N 1
ATOM 1364 C CA . VAL A 1 189 ? 13.601 -18.286 24.824 1.00 35.00 189 VAL A CA 1
ATOM 1365 C C . VAL A 1 189 ? 13.595 -19.444 25.821 1.00 35.00 189 VAL A C 1
ATOM 1367 O O . VAL A 1 189 ? 13.690 -20.612 25.443 1.00 35.00 189 VAL A O 1
ATOM 1370 N N . ALA A 1 190 ? 13.480 -19.111 27.106 1.00 32.38 190 ALA A N 1
ATOM 1371 C CA . ALA A 1 190 ? 13.129 -20.060 28.152 1.00 32.38 190 ALA A CA 1
ATOM 1372 C C . ALA A 1 190 ? 11.617 -20.354 28.104 1.00 32.38 190 ALA A C 1
ATOM 1374 O O . ALA A 1 190 ? 10.793 -19.442 28.164 1.00 32.38 190 ALA A O 1
ATOM 1375 N N . ASP A 1 191 ? 11.287 -21.639 27.982 1.00 32.97 191 ASP A N 1
ATOM 1376 C CA . ASP A 1 191 ? 9.948 -22.226 28.099 1.00 32.97 191 ASP A CA 1
ATOM 1377 C C . ASP A 1 191 ? 9.483 -22.143 29.561 1.00 32.97 191 ASP A C 1
ATOM 1379 O O . ASP A 1 191 ? 10.053 -22.813 30.425 1.00 32.97 191 ASP A O 1
ATOM 1383 N N . ASP A 1 192 ? 8.471 -21.319 29.844 1.00 32.66 192 ASP A N 1
ATOM 1384 C CA . ASP A 1 192 ? 7.755 -21.350 31.121 1.00 32.66 192 ASP A CA 1
ATOM 1385 C C . ASP A 1 192 ? 6.245 -21.465 30.863 1.00 32.66 192 ASP A C 1
ATOM 1387 O O . ASP A 1 192 ? 5.536 -20.501 30.558 1.00 32.66 192 ASP A O 1
ATOM 1391 N N . ARG A 1 193 ? 5.762 -22.709 30.935 1.00 32.88 193 ARG A N 1
ATOM 1392 C CA . ARG A 1 193 ? 4.342 -23.063 30.952 1.00 32.88 193 ARG A CA 1
ATOM 1393 C C . ARG A 1 193 ? 3.719 -22.597 32.267 1.00 32.88 193 ARG A C 1
ATOM 1395 O O . ARG A 1 193 ? 3.957 -23.204 33.309 1.00 32.88 193 ARG A O 1
ATOM 1402 N N . ALA A 1 194 ? 2.806 -21.635 32.189 1.00 32.25 194 ALA A N 1
ATOM 1403 C CA . ALA A 1 194 ? 1.841 -21.358 33.248 1.00 32.25 194 ALA A CA 1
ATOM 1404 C C . ALA A 1 194 ? 0.407 -21.442 32.701 1.00 32.25 194 ALA A C 1
ATOM 1406 O O . ALA A 1 194 ? -0.031 -20.613 31.906 1.00 32.25 194 ALA A O 1
ATOM 1407 N N . GLU A 1 195 ? -0.315 -22.471 33.139 1.00 38.88 195 GLU A N 1
ATOM 1408 C CA . GLU A 1 195 ? -1.767 -22.626 33.002 1.00 38.88 195 GLU A CA 1
ATOM 1409 C C . GLU A 1 195 ? -2.499 -21.593 33.880 1.00 38.88 195 GLU A C 1
ATOM 1411 O O . GLU A 1 195 ? -2.109 -21.412 35.039 1.00 38.88 195 GLU A O 1
ATOM 1416 N N . PRO A 1 196 ? -3.628 -21.018 33.429 1.00 39.16 196 PRO A N 1
ATOM 1417 C CA . PRO A 1 196 ? -4.636 -20.516 34.348 1.00 39.16 196 PRO A CA 1
ATOM 1418 C C . PRO A 1 196 ? -5.949 -21.292 34.224 1.00 39.16 196 PRO A C 1
ATOM 1420 O O . PRO A 1 196 ? -6.536 -21.444 33.153 1.00 39.16 196 PRO A O 1
ATOM 1423 N N . GLY A 1 197 ? -6.3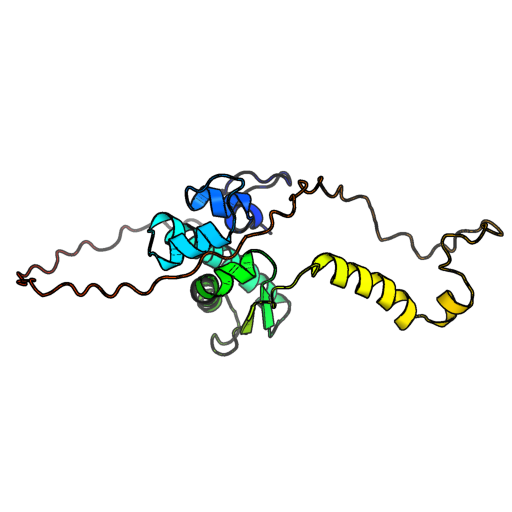98 -21.769 35.383 1.00 31.66 197 GLY A N 1
ATOM 1424 C CA . GLY A 1 197 ? -7.682 -22.410 35.585 1.00 31.66 197 GLY A CA 1
ATOM 1425 C C . GLY A 1 197 ? -8.869 -21.446 35.533 1.00 31.66 197 GLY A C 1
ATOM 1426 O O . GLY A 1 197 ? -8.746 -20.232 35.666 1.00 31.66 197 GLY A O 1
ATOM 1427 N N . ALA A 1 198 ? -10.018 -22.085 35.351 1.00 32.62 198 ALA A N 1
ATOM 1428 C CA . ALA A 1 198 ? -11.382 -21.583 35.332 1.00 32.62 198 ALA A CA 1
ATOM 1429 C C . ALA A 1 198 ? -11.747 -20.546 36.410 1.00 32.62 198 ALA A C 1
ATOM 1431 O O . ALA A 1 198 ? -11.590 -20.820 37.596 1.00 32.62 198 ALA A O 1
ATOM 1432 N N . ASP A 1 199 ? -12.434 -19.480 36.002 1.00 33.62 199 ASP A N 1
ATOM 1433 C CA . ASP A 1 199 ? -13.834 -19.235 36.365 1.00 33.62 199 ASP A CA 1
ATOM 1434 C C . ASP A 1 199 ? -14.493 -18.253 35.375 1.00 33.62 199 ASP A C 1
ATOM 1436 O O . ASP A 1 199 ? -13.846 -17.433 34.735 1.00 33.62 199 ASP A O 1
ATOM 1440 N N . GLY A 1 200 ? -15.791 -18.421 35.143 1.00 32.19 200 GLY A N 1
ATOM 1441 C CA . GLY A 1 200 ? -16.532 -17.664 34.139 1.00 32.19 200 GLY A CA 1
ATOM 1442 C C . GLY A 1 200 ? -17.991 -18.084 34.146 1.00 32.19 200 GLY A C 1
ATOM 1443 O O . GLY A 1 200 ? -18.414 -18.906 33.342 1.00 32.19 200 GLY A O 1
ATOM 1444 N N . SER A 1 201 ? -18.737 -17.564 35.119 1.00 39.47 201 SER A N 1
ATOM 1445 C CA . SER A 1 201 ? -20.195 -17.626 35.171 1.00 39.47 201 SER A CA 1
ATOM 1446 C C . SER A 1 201 ? -20.787 -16.630 34.175 1.00 39.47 201 SER A C 1
ATOM 1448 O O . SER A 1 201 ? -20.574 -15.423 34.295 1.00 39.47 201 SER A O 1
ATOM 1450 N N . GLU A 1 202 ? -21.533 -17.163 33.215 1.00 33.56 202 GLU A N 1
ATOM 1451 C CA . GLU A 1 202 ? -22.370 -16.450 32.257 1.00 33.56 202 GLU A CA 1
ATOM 1452 C C . GLU A 1 202 ? -23.587 -15.832 32.963 1.00 33.56 202 GLU A C 1
ATOM 1454 O O . GLU A 1 202 ? -24.292 -16.524 33.698 1.00 33.56 202 GLU A O 1
ATOM 1459 N N . ASP A 1 203 ? -23.870 -14.553 32.702 1.00 37.31 203 ASP A N 1
ATOM 1460 C CA . ASP A 1 203 ? -25.211 -14.006 32.896 1.00 37.31 203 ASP A CA 1
ATOM 1461 C C . ASP A 1 203 ? -25.572 -13.048 31.752 1.00 37.31 203 ASP A C 1
ATOM 1463 O O . ASP A 1 203 ? -24.739 -12.316 31.212 1.00 37.31 203 ASP A O 1
ATOM 1467 N N . ALA A 1 204 ? -26.824 -13.163 31.326 1.00 35.34 204 ALA A N 1
ATOM 1468 C CA . ALA A 1 204 ? -27.322 -12.838 29.998 1.00 35.34 204 ALA A CA 1
ATOM 1469 C C . ALA A 1 204 ? -27.730 -11.366 29.796 1.00 35.34 204 ALA A C 1
ATOM 1471 O O . ALA A 1 204 ? -28.199 -10.693 30.711 1.00 35.34 204 ALA A O 1
ATOM 1472 N N . GLY A 1 205 ? -27.682 -10.903 28.539 1.00 31.33 205 GLY A N 1
ATOM 1473 C CA . GLY A 1 205 ? -28.359 -9.672 28.114 1.00 31.33 205 GLY A CA 1
ATOM 1474 C C . GLY A 1 205 ? -28.080 -9.259 26.665 1.00 31.33 205 GLY A C 1
ATOM 1475 O O . GLY A 1 205 ? -27.137 -8.524 26.397 1.00 31.33 205 GLY A O 1
ATOM 1476 N N . THR A 1 206 ? -28.912 -9.711 25.723 1.00 41.75 206 THR A N 1
ATOM 1477 C CA . THR A 1 206 ? -28.962 -9.243 24.317 1.00 41.75 206 THR A CA 1
ATOM 1478 C C . THR A 1 206 ? -30.015 -8.112 24.154 1.00 41.75 206 THR A C 1
ATOM 1480 O O . THR A 1 206 ? -30.696 -7.778 25.123 1.00 41.75 206 THR A O 1
ATOM 1483 N N . PRO A 1 207 ? -30.158 -7.449 22.986 1.00 46.28 207 PRO A N 1
ATOM 1484 C CA . PRO A 1 207 ? -29.793 -6.048 22.787 1.00 46.28 207 PRO A CA 1
ATOM 1485 C C . PRO A 1 207 ? -31.012 -5.156 22.463 1.00 46.28 207 PRO A C 1
ATOM 1487 O O . PRO A 1 207 ? -32.086 -5.645 22.118 1.00 46.28 207 PRO A O 1
ATOM 1490 N N . THR A 1 208 ? -30.853 -3.829 22.500 1.00 43.00 208 THR A N 1
ATOM 1491 C CA . THR A 1 208 ? -31.853 -2.915 21.916 1.00 43.00 208 THR A CA 1
ATOM 1492 C C . THR A 1 208 ? -31.302 -2.179 20.700 1.00 43.00 208 THR A C 1
ATOM 1494 O O . THR A 1 208 ? -30.401 -1.350 20.772 1.00 43.00 208 THR A O 1
ATOM 1497 N N . ASP A 1 209 ? -31.903 -2.577 19.587 1.00 35.47 209 ASP A N 1
ATOM 1498 C CA . ASP A 1 209 ? -32.049 -1.967 18.275 1.00 35.47 209 ASP A CA 1
ATOM 1499 C C . ASP A 1 209 ? -32.128 -0.425 18.269 1.00 35.47 209 ASP A C 1
ATOM 1501 O O . ASP A 1 209 ? -32.979 0.181 18.929 1.00 35.47 209 ASP A O 1
ATOM 1505 N N . ARG A 1 210 ? -31.270 0.208 17.459 1.00 42.59 210 ARG A N 1
ATOM 1506 C CA . ARG A 1 210 ? -31.555 1.499 16.818 1.00 42.59 210 ARG A CA 1
ATOM 1507 C C . ARG 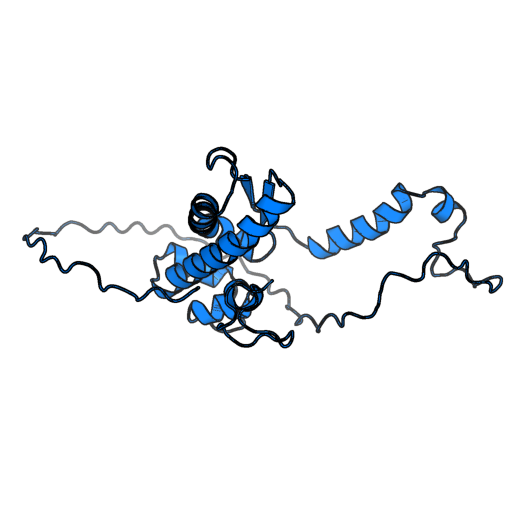A 1 210 ? -31.062 1.460 15.374 1.00 42.59 210 ARG A C 1
ATOM 1509 O O . ARG A 1 210 ? -29.862 1.503 15.118 1.00 42.59 210 ARG A O 1
ATOM 1516 N N . GLY A 1 211 ? -32.024 1.397 14.459 1.00 38.03 211 GLY A N 1
ATOM 1517 C CA . GLY A 1 211 ? -31.837 1.495 13.016 1.00 38.03 211 GLY A CA 1
ATOM 1518 C C . GLY A 1 211 ? -31.244 2.826 12.507 1.00 38.03 211 GLY A C 1
ATOM 1519 O O . GLY A 1 211 ? -30.972 3.749 13.279 1.00 38.03 211 GLY A O 1
ATOM 1520 N N . PRO A 1 212 ? -31.025 2.914 11.181 1.00 42.91 212 PRO A N 1
ATOM 1521 C CA . PRO A 1 212 ? -30.023 3.785 10.569 1.00 42.91 212 PRO A CA 1
ATOM 1522 C C . PRO A 1 212 ? -30.466 5.241 10.380 1.00 42.91 212 PRO A C 1
ATOM 1524 O O . PRO A 1 212 ? -31.601 5.535 10.002 1.00 42.91 212 PRO A O 1
ATOM 1527 N N . ALA A 1 213 ? -29.511 6.156 10.565 1.00 42.19 213 ALA A N 1
ATOM 1528 C CA . ALA A 1 213 ? -29.629 7.556 10.182 1.00 42.19 213 ALA A CA 1
ATOM 1529 C C . ALA A 1 213 ? -29.462 7.711 8.660 1.00 42.19 213 ALA A C 1
ATOM 1531 O O . ALA A 1 213 ? -28.455 7.323 8.073 1.00 42.19 213 ALA A O 1
ATOM 1532 N N . THR A 1 214 ? -30.474 8.293 8.028 1.00 44.12 214 THR A N 1
ATOM 1533 C CA . THR A 1 214 ? -30.524 8.663 6.611 1.00 44.12 214 THR A CA 1
ATOM 1534 C C . THR A 1 214 ? -29.540 9.791 6.283 1.00 44.12 214 THR A C 1
ATOM 1536 O O . THR A 1 214 ? -29.6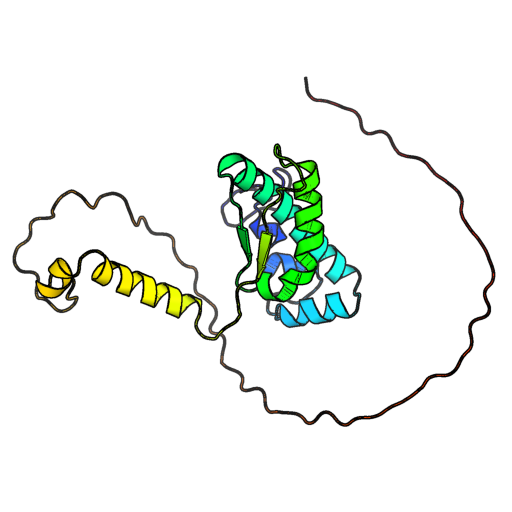08 10.852 6.905 1.00 44.12 214 THR A O 1
ATOM 1539 N N . ALA A 1 215 ? -28.697 9.609 5.263 1.00 49.06 215 ALA A N 1
ATOM 1540 C CA . ALA A 1 215 ? -27.927 10.683 4.629 1.00 49.06 215 ALA A CA 1
ATOM 1541 C C . ALA A 1 215 ? -28.671 11.218 3.383 1.00 49.06 215 ALA A C 1
ATOM 1543 O O . ALA A 1 215 ? -29.234 10.418 2.631 1.00 49.06 215 ALA A O 1
ATOM 1544 N N . PRO A 1 216 ? -28.703 12.540 3.132 1.00 47.19 216 PRO A N 1
ATOM 1545 C CA . PRO A 1 216 ? -29.336 13.095 1.941 1.00 47.19 216 PRO A CA 1
ATOM 1546 C C . PRO A 1 216 ? -28.443 12.974 0.695 1.00 47.19 216 PRO A C 1
ATOM 1548 O O . PRO A 1 216 ? -27.290 13.397 0.674 1.00 47.19 216 PRO A O 1
ATOM 1551 N N . SER A 1 217 ? -29.037 12.437 -0.368 1.00 44.06 217 SER A N 1
ATOM 1552 C CA . SER A 1 217 ? -28.534 12.392 -1.740 1.00 44.06 217 SER A CA 1
ATOM 1553 C C . SER A 1 217 ? -28.478 13.787 -2.372 1.00 44.06 217 SER A C 1
ATOM 1555 O O . SER A 1 217 ? -29.523 14.426 -2.517 1.00 44.06 217 SER A O 1
ATOM 1557 N N . VAL A 1 218 ? -27.304 14.235 -2.824 1.00 54.72 218 VAL A N 1
ATOM 1558 C CA . VAL A 1 218 ? -27.183 15.438 -3.665 1.00 54.72 218 VAL A CA 1
ATOM 1559 C C . VAL A 1 218 ? -26.094 15.245 -4.719 1.00 54.72 218 VAL A C 1
ATOM 1561 O O . VAL A 1 218 ? -24.973 15.680 -4.514 1.00 54.72 218 VAL A O 1
ATOM 1564 N N . TRP A 1 219 ? -26.436 14.625 -5.851 1.00 42.91 219 TRP A N 1
ATOM 1565 C CA . TRP A 1 219 ? -25.772 14.862 -7.139 1.00 42.91 219 TRP A CA 1
ATOM 1566 C C . TRP A 1 219 ? -26.824 14.723 -8.249 1.00 42.91 219 TRP A C 1
ATOM 1568 O O . TRP A 1 219 ? -27.379 13.647 -8.468 1.00 42.91 219 TRP A O 1
ATOM 1578 N N . ARG A 1 220 ? -27.151 15.858 -8.872 1.00 44.53 220 ARG A N 1
ATOM 1579 C CA . ARG A 1 220 ? -27.790 15.988 -10.186 1.00 44.53 220 ARG A CA 1
ATOM 1580 C C . ARG A 1 220 ? -26.750 16.560 -11.131 1.00 44.53 220 ARG A C 1
ATOM 1582 O O . ARG A 1 220 ? -25.944 17.379 -10.635 1.00 44.53 220 ARG A O 1
#

Radius of gyration: 25.08 Å; chains: 1; bounding box: 69×43×68 Å

Sequence (220 aa):
MTVDPAGPPCRCGSHGCLEQYIGRHSLLHAAGLPPRASVHTLLGRVESGDPTAVQAVEAAGHALGSVLSGVVNLLDLPTLVLGGDLAVIGEHLRAPIAEEMRHRLLSDPLAAPEVVLAPMGPALSATGAAYEALDRVILDPARWLRGEDDPQRPGEDGQPDGDDADADADVPYGDGDDAEVVEHADADVADDRAEPGADGSEDAGTPTDRGPATAPSVWR

pLDDT: mean 76.35, std 25.68, range [28.2, 98.62]

Secondary structure (DSSP, 8-state):
-BS-TTS-B-TTSSBSBTHHHHSHHHHHHHTT--TT--HHHHHHHHHTT-HHHHHHHHHHHHHHHHHHHHHHHHH--SEEEE-THHHHTHHHHHHHHHHHHHHH-SS-GGGPPEEEEPPP-TTHHHHHHHHHHHHHHHH-HHHHHTTSS-TTS--------TT--SS--------------------------------------------PPPPPP---

Foldseek 3Di:
DALDQPAPQDPVRGHRDLCCQQPLQNLCVQLVHDSPDALVVLLVCVVVVPVSSLVSLLSSLLSVLQVVLVVCQVPVDQEAEDEDSCLSNVVSSVVSSLVSNCVRHPDDSVSDHHYHYDDDDPCPVVVVVVVVVVVVCVVPVPCVVVVVVPPPDDDDDDDDPPDPPDDDDDDPPPDDPPDPDDDDDDDDDDDDDDDDDDDDDDDDDDDDDDDDDDDDDDDD

InterPro domains:
  IPR000600 ROK family [PF00480] (1-132)
  IPR000600 ROK family [PTHR18964] (1-133)
  IPR043129 ATPase, nucleotide binding domain [SSF53067] (1-138)

Organism: NCBI:txid1076179